Protein AF-A0AAD3HQF7-F1 (afdb_monomer)

Mean predicted aligned error: 18.98 Å

Sequence (353 aa):
MSQLRVEQPRPQGVYPRCSSCGEEAIARMAKTDSNYGRWFFKCPQDHPNPWFWADQYLPPAGGAAAAGARAAGPHGAHGAGSGAAHPPSTPQQQHPGPRAFGSPAGAVPFPGFGNAPQSPQPALVNPYAAHPNPPPAPGVGQGIVVHVQVLDSCRRELGLSLPVFHEPFRGVFMQLDSRSTGRRWDPHLKCWRVRADSYPQFQQHLRQHGYQLKDAPPEVISILVHHNSRFNPKMSMQEAGQFAVSRVSPSLWSRLFRYQREGVVAGVRLGGRMLLADEMGLGKTVQALALLSCYPEDWPLLVVCPTSLRYTWQAAIQEWLPPSLRPAERDLWLITASADWKKLAERAEDGGG

Nearest PDB structures (foldseek):
  3gw6-assembly2_C  TM=1.298E-01  e=2.913E+00  Escherichia phage K1F
  3gw6-assembly1_F  TM=1.336E-01  e=4.608E+00  Escherichia phage K1F
  3gw6-assembly2_D  TM=1.394E-01  e=6.500E+00  Escherichia phage K1F
  3gw6-assembly2_E  TM=1.268E-01  e=4.352E+00  Escherichia phage K1F
  3gw6-assembly1_A  TM=1.418E-01  e=7.719E+00  Escherichia phage K1F

InterPro domains:
  IPR000330 SNF2, N-terminal domain [PF00176] (274-326)
  IPR027417 P-loop containing nucleoside triphosphate hydrolase [SSF52540] (246-328)
  IPR038718 SNF2-like, N-terminal domain superfamily [G3DSA:3.40.50.10810] (225-346)

Solvent-accessible surface area (backbone atoms only — not comparable to full-atom values): 23109 Å² total; per-residue (Å²): 132,84,80,80,82,69,64,59,83,80,88,80,81,84,57,64,57,30,92,90,74,68,47,64,27,43,78,47,71,39,84,50,87,96,47,50,33,42,47,26,32,36,42,79,86,67,54,102,61,78,78,44,50,55,98,75,63,79,74,73,97,80,74,89,75,82,84,74,90,84,79,88,84,89,84,89,81,88,82,90,87,89,88,82,84,88,86,85,86,86,86,88,89,88,85,88,89,90,87,83,90,90,84,88,86,86,89,84,82,87,89,86,82,82,94,72,90,78,78,83,73,80,76,84,75,63,91,79,61,80,72,76,78,75,81,78,62,85,44,78,24,60,94,40,56,36,41,38,42,86,74,34,84,90,80,23,29,31,28,44,30,55,92,60,95,57,69,67,53,56,58,63,64,59,72,56,61,52,78,84,28,58,51,44,82,36,86,88,78,62,22,38,34,30,33,27,66,39,39,66,60,51,55,51,56,40,44,68,31,33,29,44,73,48,68,53,60,70,68,61,49,47,44,43,38,71,55,78,64,72,52,43,92,81,55,44,72,64,60,18,39,53,51,42,64,73,44,32,52,69,78,50,56,70,72,49,54,71,68,42,50,52,49,29,22,51,26,48,33,38,39,70,66,67,84,88,82,71,68,89,86,75,47,64,69,59,37,48,53,48,42,54,47,55,44,74,88,72,59,83,87,84,84,88,71,61,83,89,44,51,64,60,50,55,50,47,45,68,70,61,44,54,83,93,72,38,67,54,79,95,70,57,84,82,80,83,53,82,71,48,56,52,60,52,51,56,53,58,64,77,58,78,124

pLDDT: mean 70.78, std 24.54, range [22.98, 97.25]

Organism: NCBI:txid47775

Structure (mmCIF, N/CA/C/O backbone):
data_AF-A0AAD3HQF7-F1
#
_entry.id   AF-A0AAD3HQF7-F1
#
loop_
_atom_site.group_PDB
_atom_site.id
_atom_site.type_symbol
_atom_site.label_atom_id
_atom_site.label_alt_id
_atom_site.label_comp_id
_atom_site.label_asym_id
_atom_site.label_entity_id
_atom_site.label_seq_id
_atom_site.pdbx_PDB_ins_code
_atom_site.Cartn_x
_atom_site.Cartn_y
_atom_site.Cartn_z
_atom_site.occupancy
_atom_site.B_iso_or_equiv
_atom_site.auth_seq_id
_atom_site.auth_comp_id
_atom_site.auth_asym_id
_atom_site.auth_atom_id
_atom_site.pdbx_PDB_model_num
ATOM 1 N N . MET A 1 1 ? 9.382 28.492 41.054 1.00 35.09 1 MET A N 1
ATOM 2 C CA . MET A 1 1 ? 8.037 29.106 41.051 1.00 35.09 1 MET A CA 1
ATOM 3 C C . MET A 1 1 ? 7.014 27.986 41.048 1.00 35.09 1 MET A C 1
ATOM 5 O O . MET A 1 1 ? 7.087 27.138 40.169 1.00 35.09 1 MET A O 1
ATOM 9 N N . SER A 1 2 ? 6.122 27.932 42.034 1.00 38.03 2 SER A N 1
ATOM 10 C CA . SER A 1 2 ? 4.983 27.011 42.023 1.00 38.03 2 SER A CA 1
ATOM 11 C C . SER A 1 2 ? 3.967 27.483 40.983 1.00 38.03 2 SER A C 1
ATOM 13 O O . SER A 1 2 ? 3.526 28.629 41.025 1.00 38.03 2 SER A O 1
ATOM 15 N N . GLN A 1 3 ? 3.587 26.613 40.046 1.00 41.31 3 GLN A N 1
ATOM 16 C CA . GLN A 1 3 ? 2.427 26.885 39.199 1.00 41.31 3 GLN A CA 1
ATOM 17 C C . GLN A 1 3 ? 1.177 26.854 40.085 1.00 41.31 3 GLN A C 1
ATOM 19 O O . GLN A 1 3 ? 0.910 25.849 40.748 1.00 41.31 3 GLN A O 1
ATOM 24 N N . LEU A 1 4 ? 0.429 27.958 40.110 1.00 44.59 4 LEU A N 1
ATOM 25 C CA . LEU A 1 4 ? -0.886 28.011 40.742 1.00 44.59 4 LEU A CA 1
ATOM 26 C C . LEU A 1 4 ? -1.794 27.005 40.026 1.00 44.59 4 LEU A C 1
ATOM 28 O O . LEU A 1 4 ? -2.087 27.165 38.842 1.00 44.59 4 LEU A O 1
ATOM 32 N N . ARG A 1 5 ? -2.211 25.948 40.733 1.00 52.56 5 ARG A N 1
ATOM 33 C CA . ARG A 1 5 ? -3.163 24.963 40.209 1.00 52.56 5 ARG A CA 1
ATOM 34 C C . ARG A 1 5 ? -4.543 25.616 40.152 1.00 52.56 5 ARG A C 1
ATOM 36 O O . ARG A 1 5 ? -5.241 25.662 41.158 1.00 52.56 5 ARG A O 1
ATOM 43 N N . VAL A 1 6 ? -4.897 26.167 38.993 1.00 56.44 6 VAL A N 1
ATOM 44 C CA . VAL A 1 6 ? -6.193 26.820 38.775 1.00 56.44 6 VAL A CA 1
ATOM 45 C C . VAL A 1 6 ? -7.294 25.760 38.769 1.00 56.44 6 VAL A C 1
ATOM 47 O O . VAL A 1 6 ? -7.325 24.898 37.892 1.00 56.44 6 VAL A O 1
ATOM 50 N N . GLU A 1 7 ? -8.193 25.820 39.747 1.00 63.47 7 GLU A N 1
ATOM 51 C CA . GLU A 1 7 ? -9.397 24.988 39.775 1.00 63.47 7 GLU A CA 1
ATOM 52 C C . GLU A 1 7 ? -10.411 25.510 38.745 1.00 63.47 7 GLU A C 1
ATOM 54 O O . GLU A 1 7 ? -10.642 26.717 38.637 1.00 63.47 7 GLU A O 1
ATOM 59 N N . GLN A 1 8 ? -11.012 24.614 37.957 1.00 65.88 8 GLN A N 1
ATOM 60 C CA . GLN A 1 8 ? -12.045 24.998 36.993 1.00 65.88 8 GLN A CA 1
ATOM 61 C C . GLN A 1 8 ? -13.342 25.405 37.725 1.00 65.88 8 GLN A C 1
ATOM 63 O O . GLN A 1 8 ? -13.669 24.819 38.763 1.00 65.88 8 GLN A O 1
ATOM 68 N N . PRO A 1 9 ? -14.141 26.349 37.191 1.00 67.69 9 PRO A N 1
ATOM 69 C CA . PRO A 1 9 ? -15.474 26.621 37.721 1.00 67.69 9 PRO A CA 1
ATOM 70 C C . PRO A 1 9 ? -16.368 25.377 37.601 1.00 67.69 9 PRO A C 1
ATOM 72 O O . PRO A 1 9 ? -16.270 24.615 36.637 1.00 67.69 9 PRO A O 1
ATOM 75 N N . ARG A 1 10 ? -17.256 25.168 38.580 1.00 73.69 10 ARG A N 1
ATOM 76 C CA . ARG A 1 10 ? -18.172 24.016 38.588 1.00 73.69 10 ARG A CA 1
ATOM 77 C C . ARG A 1 10 ? -19.113 24.066 37.368 1.00 73.69 10 ARG A C 1
ATOM 79 O O . ARG A 1 10 ? -19.717 25.116 37.140 1.00 73.69 10 ARG A O 1
ATOM 86 N N . PRO A 1 11 ? -19.308 22.953 36.632 1.00 71.06 11 PRO A N 1
ATOM 87 C CA . PRO A 1 11 ? -20.226 22.900 35.495 1.00 71.06 11 PRO A CA 1
ATOM 88 C C . PRO A 1 11 ? -21.672 23.207 35.905 1.00 71.06 11 PRO A C 1
ATOM 90 O O . PRO A 1 11 ? -22.152 22.738 36.944 1.00 71.06 11 PRO A O 1
ATOM 93 N N . GLN A 1 12 ? -22.369 23.954 35.051 1.00 72.50 12 GLN A N 1
ATOM 94 C CA . GLN A 1 12 ? -23.778 24.333 35.192 1.00 72.50 12 GLN A CA 1
ATOM 95 C C . GLN A 1 12 ? -24.603 23.739 34.041 1.00 72.50 12 GLN A C 1
ATOM 97 O O . GLN A 1 12 ? -24.069 23.508 32.958 1.00 72.50 12 GLN A O 1
ATOM 102 N N . GLY A 1 13 ? -25.900 23.517 34.270 1.00 70.38 13 GLY A N 1
ATOM 103 C CA . GLY A 1 13 ? -26.814 22.878 33.316 1.00 70.38 13 GLY A CA 1
ATOM 104 C C . GLY A 1 13 ? -27.234 21.469 33.744 1.00 70.38 13 GLY A C 1
ATOM 105 O O . GLY A 1 13 ? -26.930 21.041 34.855 1.00 70.38 13 GLY A O 1
ATOM 106 N N . VAL A 1 14 ? -27.948 20.769 32.858 1.00 69.31 14 VAL A N 1
ATOM 107 C CA . VAL A 1 14 ? -28.420 19.388 33.069 1.00 69.31 14 VAL A CA 1
ATOM 108 C C . VAL A 1 14 ? -27.239 18.420 32.992 1.00 69.31 14 VAL A C 1
ATOM 110 O O . VAL A 1 14 ? -26.488 18.434 32.014 1.00 69.31 14 VAL A O 1
ATOM 113 N N . TYR A 1 15 ? -27.082 17.565 33.996 1.00 76.75 15 TYR A N 1
ATOM 114 C CA . TYR A 1 15 ? -26.002 16.583 34.069 1.00 76.75 15 TYR A CA 1
ATOM 115 C C . TYR A 1 15 ? -26.423 15.243 33.417 1.00 76.75 15 TYR A C 1
ATOM 117 O O . TYR A 1 15 ? -27.617 14.955 33.290 1.00 76.75 15 TYR A O 1
ATOM 125 N N . PRO A 1 16 ? -25.478 14.393 32.963 1.00 68.69 16 PRO A N 1
ATOM 126 C CA . PRO A 1 16 ? -25.824 13.093 32.388 1.00 68.69 16 PRO A CA 1
ATOM 127 C C . PRO A 1 16 ? -26.554 12.205 33.406 1.00 68.69 16 PRO A C 1
ATOM 129 O O . PRO A 1 16 ? -26.191 12.161 34.582 1.00 68.69 16 PRO A O 1
ATOM 132 N N . ARG A 1 17 ? -27.564 11.452 32.957 1.00 71.88 17 ARG A N 1
ATOM 133 C CA . ARG A 1 17 ? -28.265 10.467 33.799 1.00 71.88 17 ARG A CA 1
ATOM 134 C C . ARG A 1 17 ? -27.521 9.132 33.844 1.00 71.88 17 ARG A C 1
ATOM 136 O O . ARG A 1 17 ? -26.964 8.670 32.852 1.00 71.88 17 ARG A O 1
ATOM 143 N N . CYS A 1 18 ? -27.536 8.498 35.010 1.00 67.81 18 CYS A N 1
ATOM 144 C CA . CYS A 1 18 ? -26.934 7.199 35.267 1.00 67.81 18 CYS A CA 1
ATOM 145 C C . CYS A 1 18 ? -27.677 6.092 34.505 1.00 67.81 18 CYS A C 1
ATOM 147 O O . CYS A 1 18 ? -28.824 5.782 34.824 1.00 67.81 18 CYS A O 1
ATOM 149 N N . SER A 1 19 ? -27.006 5.424 33.566 1.00 61.25 19 SER A N 1
ATOM 150 C CA . SER A 1 19 ? -27.570 4.290 32.810 1.00 61.25 19 SER A CA 1
ATOM 151 C C . SER A 1 19 ? -28.029 3.110 33.682 1.00 61.25 19 SER A C 1
ATOM 153 O O . SER A 1 19 ? -28.870 2.332 33.245 1.00 61.25 19 SER A O 1
ATOM 155 N N . SER A 1 20 ? -27.516 2.978 34.911 1.00 63.81 20 SER A N 1
ATOM 156 C CA . SER A 1 20 ? -27.877 1.900 35.846 1.00 63.81 20 SER A CA 1
ATOM 157 C C . SER A 1 20 ? -29.130 2.184 36.682 1.00 63.81 20 SER A C 1
ATOM 159 O O . SER A 1 20 ? -29.732 1.242 37.185 1.00 63.81 20 SER A O 1
ATOM 161 N N . CYS A 1 21 ? -29.497 3.455 36.899 1.00 73.06 21 CYS A N 1
ATOM 162 C CA . CYS A 1 21 ? -30.564 3.813 37.850 1.00 73.06 21 CYS A CA 1
ATOM 163 C C . CYS A 1 21 ? -31.376 5.074 37.498 1.00 73.06 21 CYS A C 1
ATOM 165 O O . CYS A 1 21 ? -32.139 5.550 38.329 1.00 73.06 21 CYS A O 1
ATOM 167 N N . GLY A 1 22 ? -31.199 5.662 36.312 1.00 68.94 22 GLY A N 1
ATOM 168 C CA . GLY A 1 22 ? -31.953 6.829 35.830 1.00 68.94 22 GLY A CA 1
ATOM 169 C C . GLY A 1 22 ? -31.627 8.173 36.499 1.00 68.94 22 GLY A C 1
ATOM 170 O O . GLY A 1 22 ? -31.907 9.215 35.908 1.00 68.94 22 GLY A O 1
ATOM 171 N N . GLU A 1 23 ? -31.023 8.167 37.689 1.00 75.06 23 GLU A N 1
ATOM 172 C CA . GLU A 1 23 ? -30.678 9.366 38.468 1.00 75.06 23 GLU A CA 1
ATOM 173 C C . GLU A 1 23 ? -29.708 10.315 37.762 1.00 75.06 23 GLU A C 1
ATOM 175 O O . GLU A 1 23 ? -28.800 9.882 37.052 1.00 75.06 23 GLU A O 1
ATOM 180 N N . GLU A 1 24 ? -29.858 11.617 38.004 1.00 74.88 24 GLU A N 1
ATOM 181 C CA . GLU A 1 24 ? -28.939 12.643 37.502 1.00 74.88 24 GLU A CA 1
ATOM 182 C C . GLU A 1 24 ? -27.570 12.558 38.209 1.00 74.88 24 GLU A C 1
ATOM 184 O O . GLU A 1 24 ? -27.483 12.388 39.427 1.00 74.88 24 GLU A O 1
ATOM 189 N N . ALA A 1 25 ? -26.475 12.622 37.447 1.00 77.56 25 ALA A N 1
ATOM 190 C CA . ALA A 1 25 ? -25.128 12.489 37.993 1.00 77.56 25 ALA A CA 1
ATOM 191 C C . ALA A 1 25 ? -24.666 13.750 38.740 1.00 77.56 25 ALA A C 1
ATOM 193 O O . ALA A 1 25 ? -24.913 14.875 38.321 1.00 77.56 25 ALA A O 1
ATOM 194 N N . ILE A 1 26 ? -23.903 13.571 39.817 1.00 81.06 26 ILE A N 1
ATOM 195 C CA . ILE A 1 26 ? -23.308 14.669 40.585 1.00 81.06 26 ILE A CA 1
ATOM 196 C C . ILE A 1 26 ? -21.923 15.045 40.058 1.00 81.06 26 ILE A C 1
ATOM 198 O O . ILE A 1 26 ? -21.058 14.189 39.857 1.00 81.06 26 ILE A O 1
ATOM 202 N N . ALA A 1 27 ? -21.689 16.348 39.905 1.00 81.19 27 ALA A N 1
ATOM 203 C CA . ALA A 1 27 ? -20.368 16.902 39.636 1.00 81.19 27 ALA A CA 1
ATOM 204 C C . ALA A 1 27 ? -19.458 16.786 40.878 1.00 81.19 27 ALA A C 1
ATOM 206 O O . ALA A 1 27 ? -19.819 17.243 41.965 1.00 81.19 27 ALA A O 1
ATOM 207 N N . ARG A 1 28 ? -18.258 16.220 40.719 1.00 78.06 28 ARG A N 1
ATOM 208 C CA . ARG A 1 28 ? -17.167 16.215 41.713 1.00 78.06 28 ARG A CA 1
ATOM 209 C C . ARG A 1 28 ? -15.856 16.642 41.030 1.00 78.06 28 ARG A C 1
ATOM 211 O O . ARG A 1 28 ? -15.698 16.479 39.823 1.00 78.06 28 ARG A O 1
ATOM 218 N N . MET A 1 29 ? -14.914 17.189 41.796 1.00 79.56 29 MET A N 1
ATOM 219 C CA . MET A 1 29 ? -13.614 17.652 41.288 1.00 79.56 29 MET A CA 1
ATOM 220 C C . MET A 1 29 ? -12.510 16.619 41.546 1.00 79.56 29 MET A C 1
ATOM 222 O O . MET A 1 29 ? -12.458 16.006 42.617 1.00 79.56 29 MET A O 1
ATOM 226 N N . ALA A 1 30 ? -11.619 16.419 40.574 1.00 74.56 30 ALA A N 1
ATOM 227 C CA . ALA A 1 30 ? -10.508 15.481 40.678 1.00 74.56 30 ALA A CA 1
ATOM 228 C C . ALA A 1 30 ? -9.345 16.038 41.514 1.00 74.56 30 ALA A C 1
ATOM 230 O O . ALA A 1 30 ? -8.965 17.202 41.399 1.00 74.56 30 ALA A O 1
ATOM 231 N N . LYS A 1 31 ? -8.769 15.165 42.353 1.00 72.19 31 LYS A N 1
ATOM 232 C CA . LYS A 1 31 ? -7.705 15.494 43.323 1.00 72.19 31 LYS A CA 1
ATOM 233 C C . LYS A 1 31 ? -6.351 14.834 43.019 1.00 72.19 31 LYS A C 1
ATOM 235 O O . LYS A 1 31 ? -5.390 15.061 43.741 1.00 72.19 31 LYS A O 1
ATOM 240 N N . THR A 1 32 ? -6.268 14.019 41.967 1.00 66.19 32 THR A N 1
ATOM 241 C CA . THR A 1 32 ? -5.045 13.333 41.509 1.00 66.19 32 THR A CA 1
ATOM 242 C C . THR A 1 32 ? -4.217 14.235 40.596 1.00 66.19 32 THR A C 1
ATOM 244 O O . THR A 1 32 ? -4.792 14.844 39.696 1.00 66.19 32 THR A O 1
ATOM 247 N N . ASP A 1 33 ? -2.889 14.265 40.741 1.00 51.22 33 ASP A N 1
ATOM 248 C CA . ASP A 1 33 ? -2.015 15.253 40.079 1.00 51.22 33 ASP A CA 1
ATOM 249 C C . ASP A 1 33 ? -2.176 15.381 38.555 1.00 51.22 33 ASP A C 1
ATOM 251 O O . ASP A 1 33 ? -2.095 16.487 38.030 1.00 51.22 33 ASP A O 1
ATOM 255 N N . SER A 1 34 ? -2.470 14.291 37.840 1.00 60.31 34 SER A N 1
ATOM 256 C CA . SER A 1 34 ? -2.655 14.303 36.378 1.00 60.31 34 SER A CA 1
ATOM 257 C C . SER A 1 34 ? -3.965 14.940 35.890 1.00 60.31 34 SER A C 1
ATOM 259 O O . SER A 1 34 ? -4.117 15.154 34.690 1.00 60.31 34 SER A O 1
ATOM 261 N N . ASN A 1 35 ? -4.921 15.213 36.785 1.00 59.12 35 ASN A N 1
ATOM 262 C CA . ASN A 1 35 ? -6.227 15.814 36.471 1.00 59.12 35 ASN A CA 1
ATOM 263 C C . ASN A 1 35 ? -6.705 16.800 37.559 1.00 59.12 35 ASN A C 1
ATOM 265 O O . ASN A 1 35 ? -7.899 17.088 37.645 1.00 59.12 35 ASN A O 1
ATOM 269 N N . TYR A 1 36 ? -5.808 17.285 38.423 1.00 72.00 36 TYR A N 1
ATOM 270 C CA . TYR A 1 36 ? -6.172 18.143 39.552 1.00 72.00 36 TYR A CA 1
ATOM 271 C C . TYR A 1 36 ? -6.939 19.385 39.071 1.00 72.00 36 TYR A C 1
ATOM 273 O O . TYR A 1 36 ? -6.499 20.062 38.144 1.00 72.00 36 TYR A O 1
ATOM 281 N N . GLY A 1 37 ? -8.076 19.686 39.702 1.00 66.38 37 GLY A N 1
ATOM 282 C CA . GLY A 1 37 ? -8.886 20.864 39.377 1.00 66.38 37 GLY A CA 1
ATOM 283 C C . GLY A 1 37 ? -9.855 20.697 38.197 1.00 66.38 37 GLY A C 1
ATOM 284 O O . GLY A 1 37 ? -10.620 21.622 37.932 1.00 66.38 37 GLY A O 1
ATOM 285 N N . ARG A 1 38 ? -9.876 19.539 37.512 1.00 72.94 38 ARG A N 1
ATOM 286 C CA . ARG A 1 38 ? -10.906 19.209 36.505 1.00 72.94 38 ARG A CA 1
ATOM 287 C C . ARG A 1 38 ? -12.157 18.609 37.150 1.00 72.94 38 ARG A C 1
ATOM 289 O O . ARG A 1 38 ? -12.061 17.819 38.095 1.00 72.94 38 ARG A O 1
ATOM 296 N N . TRP A 1 39 ? -13.330 18.938 36.610 1.00 75.94 39 TRP A N 1
ATOM 297 C CA . TRP A 1 39 ? -14.620 18.390 37.056 1.00 75.94 39 TRP A CA 1
ATOM 298 C C . TRP A 1 39 ? -15.031 17.143 36.279 1.00 75.94 39 TRP A C 1
ATOM 300 O O . TRP A 1 39 ? -14.857 17.072 35.064 1.00 75.94 39 TRP A O 1
ATOM 310 N N . PHE A 1 40 ? -15.656 16.194 36.971 1.00 72.31 40 PHE A N 1
ATOM 311 C CA . PHE A 1 40 ? -16.282 15.018 36.376 1.00 72.31 40 PHE A CA 1
ATOM 312 C C . PHE A 1 40 ? -17.664 14.740 36.983 1.00 72.31 40 PHE A C 1
ATOM 314 O O . PHE A 1 40 ? -17.964 15.171 38.097 1.00 72.31 40 PHE A O 1
ATOM 321 N N . PHE A 1 41 ? -18.486 13.965 36.282 1.00 76.81 41 PHE A N 1
ATOM 322 C CA . PHE A 1 41 ? -19.780 13.474 36.753 1.00 76.81 41 PHE A CA 1
ATOM 323 C C . PHE A 1 41 ? -19.683 12.031 37.270 1.00 76.81 41 PHE A C 1
ATOM 325 O O . PHE A 1 41 ? -18.990 11.203 36.675 1.00 76.81 41 PHE A O 1
ATOM 332 N N . LYS A 1 42 ? -20.389 11.723 38.368 1.00 75.19 42 LYS A N 1
ATOM 333 C CA . LYS A 1 42 ? -20.535 10.371 38.941 1.00 75.19 42 LYS A CA 1
ATOM 334 C C . LYS A 1 42 ? -21.986 10.114 39.372 1.00 75.19 42 LYS A C 1
ATOM 336 O O . LYS A 1 42 ? -22.674 11.040 39.789 1.00 75.19 42 LYS A O 1
ATOM 341 N N . CYS A 1 43 ? -22.452 8.864 39.320 1.00 78.12 43 CYS A N 1
ATOM 342 C CA . CYS A 1 43 ? -23.740 8.471 39.906 1.00 78.12 43 CYS A CA 1
ATOM 343 C C . CYS A 1 43 ? -23.814 8.832 41.414 1.00 78.12 43 CYS A C 1
ATOM 345 O O . CYS A 1 43 ? -22.842 8.560 42.124 1.00 78.12 43 CYS A O 1
ATOM 347 N N . PRO A 1 44 ? -24.938 9.377 41.933 1.00 77.00 44 PRO A N 1
ATOM 348 C CA . PRO A 1 44 ? -25.097 9.664 43.364 1.00 77.00 44 PRO A CA 1
ATOM 349 C C . PRO A 1 44 ? -25.025 8.410 44.243 1.00 77.00 44 PRO A C 1
ATOM 351 O O . PRO A 1 44 ? -24.422 8.443 45.309 1.00 77.00 44 PRO A O 1
ATOM 354 N N . GLN A 1 45 ? -25.582 7.298 43.753 1.00 76.25 45 GLN A N 1
ATOM 355 C CA . GLN A 1 45 ? -25.606 5.990 44.423 1.00 76.25 45 GLN A CA 1
ATOM 356 C C . GLN A 1 45 ? -24.281 5.213 44.283 1.00 76.25 45 GLN A C 1
ATOM 358 O O . GLN A 1 45 ? -24.234 4.015 44.533 1.00 76.25 45 GLN A O 1
ATOM 363 N N . ASP A 1 46 ? -23.212 5.873 43.817 1.00 67.12 46 ASP A N 1
ATOM 364 C CA . ASP A 1 46 ? -21.845 5.346 43.697 1.00 67.12 46 ASP A CA 1
ATOM 365 C C . ASP A 1 46 ? -21.700 4.004 42.922 1.00 67.12 46 ASP A C 1
ATOM 367 O O . ASP A 1 46 ? -20.642 3.375 42.979 1.00 67.12 46 ASP A O 1
ATOM 371 N N . HIS A 1 47 ? -22.714 3.630 42.120 1.00 71.06 47 HIS A N 1
ATOM 372 C CA . HIS A 1 47 ? -22.699 2.530 41.143 1.00 71.06 47 HIS A CA 1
ATOM 373 C C . HIS A 1 47 ? -21.397 2.497 40.314 1.00 71.06 47 HIS A C 1
ATOM 375 O O . HIS A 1 47 ? -20.817 3.559 40.059 1.00 71.06 47 HIS A O 1
ATOM 381 N N . PRO A 1 48 ? -20.977 1.320 39.796 1.00 53.00 48 PRO A N 1
ATOM 382 C CA . PRO A 1 48 ? -19.809 1.167 38.921 1.00 53.00 48 PRO A CA 1
ATOM 383 C C . PRO A 1 48 ? -20.067 1.706 37.497 1.00 53.00 48 PRO A C 1
ATOM 385 O O . PRO A 1 48 ? -19.843 1.025 36.502 1.00 53.00 48 PRO A O 1
ATOM 388 N N . ASN A 1 49 ? -20.552 2.944 37.409 1.00 47.28 49 ASN A N 1
ATOM 389 C CA . ASN A 1 49 ? -20.785 3.701 36.187 1.00 47.28 49 ASN A CA 1
ATOM 390 C C . ASN A 1 49 ? -19.657 4.753 36.051 1.00 47.28 49 ASN A C 1
ATOM 392 O O . ASN A 1 49 ? -19.233 5.313 37.071 1.00 47.28 49 ASN A O 1
ATOM 396 N N . PRO A 1 50 ? -19.114 5.013 34.851 1.00 47.72 50 PRO A N 1
ATOM 397 C CA . PRO A 1 50 ? -17.809 5.641 34.707 1.00 47.72 50 PRO A CA 1
ATOM 398 C C . PRO A 1 50 ? -17.850 7.172 34.711 1.00 47.72 50 PRO A C 1
ATOM 400 O O . PRO A 1 50 ? -18.863 7.820 34.472 1.00 47.72 50 PRO A O 1
ATOM 403 N N . TRP A 1 51 ? -16.680 7.731 34.997 1.00 53.34 51 TRP A N 1
ATOM 404 C CA . TRP A 1 51 ? -16.409 9.142 35.233 1.00 53.34 51 TRP A CA 1
ATOM 405 C C . TRP A 1 51 ? -16.393 9.915 33.900 1.00 53.34 51 TRP A C 1
ATOM 407 O O . TRP A 1 51 ? -15.506 9.695 33.074 1.00 53.34 51 TRP A O 1
ATOM 417 N N . PHE A 1 52 ? -17.340 10.835 33.693 1.00 57.06 52 PHE A N 1
ATOM 418 C CA . PHE A 1 52 ? -17.383 11.717 32.513 1.00 57.06 52 PHE A CA 1
ATOM 419 C C . PHE A 1 52 ? -16.761 13.074 32.848 1.00 57.06 52 PHE A C 1
ATOM 421 O O . PHE A 1 52 ? -17.229 13.708 33.789 1.00 57.06 52 PHE A O 1
ATOM 428 N N . TRP A 1 53 ? -15.764 13.560 32.102 1.00 64.31 53 TRP A N 1
ATOM 429 C CA . TRP A 1 53 ? -15.215 14.906 32.332 1.00 64.31 53 TRP A CA 1
ATOM 430 C C . TRP A 1 53 ? -16.183 15.993 31.844 1.00 64.31 53 TRP A C 1
ATOM 432 O O . TRP A 1 53 ? -16.713 15.924 30.736 1.00 64.31 53 TRP A O 1
ATOM 442 N N . ALA A 1 54 ? -16.430 16.996 32.685 1.00 61.62 54 ALA A N 1
ATOM 443 C CA . ALA A 1 54 ? -17.485 17.982 32.463 1.00 61.62 54 ALA A CA 1
ATOM 444 C C . ALA A 1 54 ? -17.127 19.055 31.422 1.00 61.62 54 ALA A C 1
ATOM 446 O O . ALA A 1 54 ? -18.019 19.633 30.812 1.00 61.62 54 ALA A O 1
ATOM 447 N N . ASP A 1 55 ? -15.834 19.269 31.173 1.00 56.22 55 ASP A N 1
ATOM 448 C CA . ASP A 1 55 ? -15.305 20.080 30.067 1.00 56.22 55 ASP A CA 1
ATOM 449 C C . ASP A 1 55 ? -15.425 19.379 28.693 1.00 56.22 55 ASP A C 1
ATOM 451 O O . ASP A 1 55 ? -15.030 19.941 27.674 1.00 56.22 55 ASP A O 1
ATOM 455 N N . GLN A 1 56 ? -15.966 18.152 28.657 1.00 50.66 56 GLN A N 1
ATOM 456 C CA . GLN A 1 56 ? -16.095 17.300 27.466 1.00 50.66 56 GLN A CA 1
ATOM 457 C C . GLN A 1 56 ? -17.519 16.737 27.274 1.00 50.66 56 GLN A C 1
ATOM 459 O O . GLN A 1 56 ? -17.740 15.913 26.387 1.00 50.66 56 GLN A O 1
ATOM 464 N N . TYR A 1 57 ? -18.494 17.169 28.082 1.00 58.81 57 TYR A N 1
ATOM 465 C CA . TYR A 1 57 ? -19.891 16.739 27.984 1.00 58.81 57 TYR A CA 1
ATOM 466 C C . TYR A 1 57 ? -20.728 17.734 27.168 1.00 58.81 57 TYR A C 1
ATOM 468 O O . TYR A 1 57 ? -20.845 18.904 27.527 1.00 58.81 57 TYR A O 1
ATOM 476 N N . LEU A 1 58 ? -21.352 17.244 26.095 1.00 55.62 58 LEU A N 1
ATOM 477 C CA . LEU A 1 58 ? -22.350 17.974 25.315 1.00 55.62 58 LEU A CA 1
ATOM 478 C C . LEU A 1 58 ? -23.749 17.451 25.688 1.00 55.62 58 LEU A C 1
ATOM 480 O O . LEU A 1 58 ? -24.023 16.273 25.441 1.00 55.62 58 LEU A O 1
ATOM 484 N N . PRO A 1 59 ? -24.639 18.272 26.277 1.00 57.69 59 PRO A N 1
ATOM 485 C CA . PRO A 1 59 ? -26.001 17.845 26.574 1.00 57.69 59 PRO A CA 1
ATOM 486 C C . PRO A 1 59 ? -26.804 17.634 25.275 1.00 57.69 59 PRO A C 1
ATOM 488 O O . PRO A 1 59 ? -26.600 18.367 24.302 1.00 57.69 59 PRO A O 1
ATOM 491 N N . PRO A 1 60 ? -27.739 16.666 25.235 1.00 51.69 60 PRO A N 1
ATOM 492 C CA . PRO A 1 60 ? -28.553 16.414 24.050 1.00 51.69 60 PRO A CA 1
ATOM 493 C C . PRO A 1 60 ? -29.448 17.617 23.715 1.00 51.69 60 PRO A C 1
ATOM 495 O O . PRO A 1 60 ? -30.078 18.213 24.592 1.00 51.69 60 PRO A O 1
ATOM 498 N N . ALA A 1 61 ? -29.534 17.952 22.426 1.00 46.81 61 ALA A N 1
ATOM 499 C CA . ALA A 1 61 ? -30.284 19.097 21.909 1.00 46.81 61 ALA A CA 1
ATOM 500 C C . ALA A 1 61 ? -31.812 18.860 21.935 1.00 46.81 61 ALA A C 1
ATOM 502 O O . ALA A 1 61 ? -32.445 18.657 20.904 1.00 46.81 61 ALA A O 1
ATOM 503 N N . GLY A 1 62 ? -32.401 18.866 23.135 1.00 46.16 62 GLY A N 1
ATOM 504 C CA . GLY A 1 62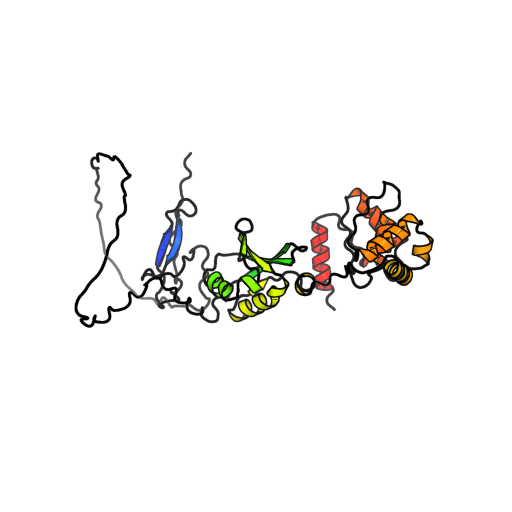 ? -33.826 18.584 23.354 1.00 46.16 62 GLY A CA 1
ATOM 505 C C . GLY A 1 62 ? -34.315 18.864 24.780 1.00 46.16 62 GLY A C 1
ATOM 506 O O . GLY A 1 62 ? -35.188 18.160 25.272 1.00 46.16 62 GLY A O 1
ATOM 507 N N . GLY A 1 63 ? -33.723 19.849 25.467 1.00 33.38 63 GLY A N 1
ATOM 508 C CA . GLY A 1 63 ? -33.906 20.090 26.909 1.00 33.38 63 GLY A CA 1
ATOM 509 C C . GLY A 1 63 ? -34.338 21.511 27.288 1.00 33.38 63 GLY A C 1
ATOM 510 O O . GLY A 1 63 ? -33.844 22.049 28.275 1.00 33.38 63 GLY A O 1
ATOM 511 N N . ALA A 1 64 ? -35.220 22.146 26.511 1.00 35.50 64 ALA A N 1
ATOM 512 C CA . ALA A 1 64 ? -35.713 23.499 26.793 1.00 35.50 64 ALA A CA 1
ATOM 513 C C . ALA A 1 64 ? -36.733 23.521 27.956 1.00 35.50 64 ALA A C 1
ATOM 515 O O . ALA A 1 64 ? -37.940 23.623 27.745 1.00 35.50 64 ALA A O 1
ATOM 516 N N . ALA A 1 65 ? -36.247 23.430 29.197 1.00 30.00 65 ALA A N 1
ATOM 517 C CA . ALA A 1 65 ? -37.057 23.632 30.398 1.00 30.00 65 ALA A CA 1
ATOM 518 C C . ALA A 1 65 ? -37.226 25.137 30.687 1.00 30.00 65 ALA A C 1
ATOM 520 O O . ALA A 1 65 ? -36.249 25.855 30.901 1.00 30.00 65 ALA A O 1
ATOM 521 N N . ALA A 1 66 ? -38.467 25.627 30.678 1.00 30.28 66 ALA A N 1
ATOM 522 C CA . ALA A 1 66 ? -38.760 27.054 30.795 1.00 30.28 66 ALA A CA 1
ATOM 523 C C . ALA A 1 66 ? -38.597 27.589 32.232 1.00 30.28 66 ALA A C 1
ATOM 525 O O . ALA A 1 66 ? -39.306 27.171 33.146 1.00 30.28 66 ALA A O 1
ATOM 526 N N . ALA A 1 67 ? -37.741 28.599 32.408 1.00 27.34 67 ALA A N 1
ATOM 527 C CA . ALA A 1 67 ? -37.689 29.419 33.619 1.00 27.34 67 ALA A CA 1
ATOM 528 C C . ALA A 1 67 ? -38.702 30.580 33.519 1.00 27.34 67 ALA A C 1
ATOM 530 O O . ALA A 1 67 ? -38.357 31.703 33.154 1.00 27.34 67 ALA A O 1
ATOM 531 N N . GLY A 1 68 ? -39.978 30.288 33.793 1.00 25.78 68 GLY A N 1
ATOM 532 C CA . GLY A 1 68 ? -41.043 31.297 33.852 1.00 25.78 68 GLY A CA 1
ATOM 533 C C . GLY A 1 68 ? -40.883 32.261 35.038 1.00 25.78 68 GLY A C 1
ATOM 534 O O . GLY A 1 68 ? -40.398 31.879 36.100 1.00 25.78 68 GLY A O 1
ATOM 535 N N . ALA A 1 69 ? -41.293 33.520 34.869 1.00 27.33 69 ALA A N 1
ATOM 536 C CA . ALA A 1 69 ? -41.074 34.577 35.860 1.00 27.33 69 ALA A CA 1
ATOM 537 C C . ALA A 1 69 ? -42.106 34.596 37.008 1.00 27.33 69 ALA A C 1
ATOM 539 O O . ALA A 1 69 ? -43.297 34.410 36.757 1.00 27.33 69 ALA A O 1
ATOM 540 N N . ARG A 1 70 ? -41.628 34.910 38.230 1.00 25.66 70 ARG A N 1
ATOM 541 C CA . ARG A 1 70 ? -42.287 35.462 39.454 1.00 25.66 70 ARG A CA 1
ATOM 542 C C . ARG A 1 70 ? -41.532 34.947 40.702 1.00 25.66 70 ARG A C 1
ATOM 544 O O . ARG A 1 70 ? -41.036 33.832 40.663 1.00 25.66 70 ARG A O 1
ATOM 551 N N . ALA A 1 71 ? -41.461 35.629 41.848 1.00 24.56 71 ALA A N 1
ATOM 552 C CA . ALA A 1 71 ? -41.575 37.056 42.187 1.00 24.56 71 ALA A CA 1
ATOM 553 C C . ALA A 1 71 ? -41.084 37.256 43.647 1.00 24.56 71 ALA A C 1
ATOM 555 O O . ALA A 1 71 ? -41.127 36.308 44.422 1.00 24.56 71 ALA A O 1
ATOM 556 N N . ALA A 1 72 ? -40.728 38.496 44.017 1.00 25.05 72 ALA A N 1
ATOM 557 C CA . ALA A 1 72 ? -40.394 38.969 45.376 1.00 25.05 72 ALA A CA 1
ATOM 558 C C . ALA A 1 72 ? -39.118 38.414 46.072 1.00 25.05 72 ALA A C 1
ATOM 560 O O . ALA A 1 72 ? -38.763 37.245 45.979 1.00 25.05 72 ALA A O 1
ATOM 561 N N . GLY A 1 73 ? -38.449 39.303 46.818 1.00 22.98 73 GLY A N 1
ATOM 562 C CA . GLY A 1 73 ? -37.560 38.996 47.956 1.00 22.98 73 GLY A CA 1
ATOM 563 C C . GLY A 1 73 ? -38.142 39.694 49.199 1.00 22.98 73 GLY A C 1
ATOM 564 O O . GLY A 1 73 ? -39.368 39.784 49.274 1.00 22.98 73 GLY A O 1
ATOM 565 N N . PRO A 1 74 ? -37.353 40.343 50.083 1.00 42.00 74 PRO A N 1
ATOM 566 C CA . PRO A 1 74 ? -35.919 40.190 50.385 1.00 42.00 74 PRO A CA 1
ATOM 567 C C . PRO A 1 74 ? -35.639 40.018 51.908 1.00 42.00 74 PRO A C 1
ATOM 569 O O . PRO A 1 74 ? -36.475 40.394 52.708 1.00 42.00 74 PRO A O 1
ATOM 572 N N . HIS A 1 75 ? -34.454 39.530 52.308 1.00 28.22 75 HIS A N 1
ATOM 573 C CA . HIS A 1 75 ? -33.725 39.673 53.609 1.00 28.22 75 HIS A CA 1
ATOM 574 C C . HIS A 1 75 ? -32.402 38.861 53.429 1.00 28.22 75 HIS A C 1
ATOM 576 O O . HIS A 1 75 ? -32.393 37.951 52.605 1.00 28.22 75 HIS A O 1
ATOM 582 N N . GLY A 1 76 ? -31.217 39.087 54.021 1.00 24.08 76 GLY A N 1
ATOM 583 C CA . GLY A 1 76 ? -30.765 39.808 55.225 1.00 24.08 76 GLY A CA 1
ATOM 584 C C . GLY A 1 76 ? -30.342 38.798 56.323 1.00 24.08 76 GLY A C 1
ATOM 585 O O . GLY A 1 76 ? -31.136 37.912 56.600 1.00 24.08 76 GLY A O 1
ATOM 586 N N . ALA A 1 77 ? -29.176 38.828 56.999 1.00 24.91 77 ALA A N 1
ATOM 587 C CA . ALA A 1 77 ? -27.910 39.580 56.855 1.00 24.91 77 ALA A CA 1
ATOM 588 C C . ALA A 1 77 ? -26.783 38.970 57.769 1.00 24.91 77 ALA A C 1
ATOM 590 O O . ALA A 1 77 ? -27.093 38.163 58.636 1.00 24.91 77 ALA A O 1
ATOM 591 N N . HIS A 1 78 ? -25.525 39.446 57.645 1.00 26.00 78 HIS A N 1
ATOM 592 C CA . HIS A 1 78 ? -24.384 39.355 58.611 1.00 26.00 78 HIS A CA 1
ATOM 593 C C . HIS A 1 78 ? -23.682 38.005 58.963 1.00 26.00 78 HIS A C 1
ATOM 595 O O . HIS A 1 78 ? -24.251 36.929 58.852 1.00 26.00 78 HIS A O 1
ATOM 601 N N . GLY A 1 79 ? -22.428 38.118 59.464 1.00 24.39 79 GLY A N 1
ATOM 602 C CA . GLY A 1 79 ? -21.610 37.068 60.128 1.00 24.39 79 GLY A CA 1
ATOM 603 C C . GLY A 1 79 ? -20.724 36.234 59.180 1.00 24.39 79 GLY A C 1
ATOM 604 O O . GLY A 1 79 ? -21.259 35.476 58.387 1.00 24.39 79 GLY A O 1
ATOM 605 N N . ALA A 1 80 ? -19.384 36.296 59.111 1.00 23.75 80 ALA A N 1
ATOM 606 C CA . ALA A 1 80 ? -18.296 36.744 60.003 1.00 23.75 80 ALA A CA 1
ATOM 607 C C . ALA A 1 80 ? -18.028 35.849 61.237 1.00 23.75 80 ALA A C 1
ATOM 609 O O . ALA A 1 80 ? -18.830 35.812 62.164 1.00 23.75 80 ALA A O 1
ATOM 610 N N . GLY A 1 81 ? -16.867 35.175 61.260 1.00 25.12 81 GLY A N 1
ATOM 611 C CA . GLY A 1 81 ? -16.375 34.351 62.376 1.00 25.12 81 GLY A CA 1
ATOM 612 C C . GLY A 1 81 ? -15.108 33.563 62.001 1.00 25.12 81 GLY A C 1
ATOM 613 O O . GLY A 1 81 ? -15.097 32.881 60.979 1.00 25.12 81 GLY A O 1
ATOM 614 N N . SER A 1 82 ? -14.043 33.665 62.804 1.00 24.44 82 SER A N 1
ATOM 615 C CA . SER A 1 82 ? -12.698 33.149 62.480 1.00 24.44 82 SER A CA 1
ATOM 616 C C . SER A 1 82 ? -12.125 32.253 63.581 1.00 24.44 82 SER A C 1
ATOM 618 O O . SER A 1 82 ? -12.361 32.504 64.760 1.00 24.44 82 SER A O 1
ATOM 620 N N . GLY A 1 83 ? -11.268 31.300 63.196 1.00 25.91 83 GLY A N 1
ATOM 621 C CA . GLY A 1 83 ? -10.322 30.607 64.083 1.00 25.91 83 GLY A CA 1
ATOM 622 C C . GLY A 1 83 ? -10.328 29.073 63.955 1.00 25.91 83 GLY A C 1
ATOM 623 O O . GLY A 1 83 ? -11.357 28.502 63.623 1.00 25.91 83 GLY A O 1
ATOM 624 N N . ALA A 1 84 ? -9.276 28.315 64.286 1.00 23.75 84 ALA A N 1
ATOM 625 C CA . ALA A 1 84 ? -7.807 28.449 64.194 1.00 23.75 84 ALA A CA 1
ATOM 626 C C . ALA A 1 84 ? -7.157 27.321 65.043 1.00 23.75 84 ALA A C 1
ATOM 628 O O . ALA A 1 84 ? -7.745 26.876 66.020 1.00 23.75 84 ALA A O 1
ATOM 629 N N . ALA A 1 85 ? -5.916 26.942 64.709 1.00 23.47 85 ALA A N 1
ATOM 630 C CA . ALA A 1 85 ? -4.933 26.251 65.570 1.00 23.47 85 ALA A CA 1
ATOM 631 C C . ALA A 1 85 ? -5.153 24.775 66.035 1.00 23.47 85 ALA A C 1
ATOM 633 O O . ALA A 1 85 ? -5.570 24.518 67.154 1.00 23.47 85 ALA A O 1
ATOM 634 N N . HIS A 1 86 ? -4.644 23.839 65.213 1.00 27.33 86 HIS A N 1
ATOM 635 C CA . HIS A 1 86 ? -3.472 22.966 65.505 1.00 27.33 86 HIS A CA 1
ATOM 636 C C . HIS A 1 86 ? -3.481 21.865 66.630 1.00 27.33 86 HIS A C 1
ATOM 638 O O . HIS A 1 86 ? -4.433 21.771 67.393 1.00 27.33 86 HIS A O 1
ATOM 644 N N . PRO A 1 87 ? -2.499 20.911 66.637 1.00 41.75 87 PRO A N 1
ATOM 645 C CA . PRO A 1 87 ? -2.652 19.531 67.153 1.00 41.75 87 PRO A CA 1
ATOM 646 C C . PRO A 1 87 ? -1.777 19.223 68.402 1.00 41.75 87 PRO A C 1
ATOM 648 O O . PRO A 1 87 ? -1.334 20.175 69.047 1.00 41.75 87 PRO A O 1
ATOM 651 N N . PRO A 1 88 ? -1.484 17.940 68.760 1.00 35.88 88 PRO A N 1
ATOM 652 C CA . PRO A 1 88 ? -0.231 17.333 68.248 1.00 35.88 88 PRO A CA 1
ATOM 653 C C . PRO A 1 88 ? -0.126 15.779 68.112 1.00 35.88 88 PRO A C 1
ATOM 655 O O . PRO A 1 88 ? -0.870 15.012 68.709 1.00 35.88 88 PRO A O 1
ATOM 658 N N . SER A 1 89 ? 0.914 15.365 67.363 1.00 25.30 89 SER A N 1
ATOM 659 C CA . SER A 1 89 ? 1.841 14.208 67.545 1.00 25.30 89 SER A CA 1
ATOM 660 C C . SER A 1 89 ? 1.392 12.729 67.661 1.00 25.30 89 SER A C 1
ATOM 662 O O . SER A 1 89 ? 0.677 12.326 68.571 1.00 25.30 89 SER A O 1
ATOM 664 N N . THR A 1 90 ? 2.031 11.897 66.823 1.00 26.67 90 THR A N 1
ATOM 665 C CA . THR A 1 90 ? 2.209 10.424 66.902 1.00 26.67 90 THR A CA 1
ATOM 666 C C . THR A 1 90 ? 3.263 9.992 67.946 1.00 26.67 90 THR A C 1
ATOM 668 O O . THR A 1 90 ? 4.013 10.840 68.433 1.00 26.67 90 THR A O 1
ATOM 671 N N . PRO A 1 91 ? 3.424 8.675 68.217 1.00 29.33 91 PRO A N 1
ATOM 672 C CA . PRO A 1 91 ? 4.704 8.034 67.840 1.00 29.33 91 PRO A CA 1
ATOM 673 C C . PRO A 1 91 ? 4.613 6.589 67.272 1.00 29.33 91 PRO A C 1
ATOM 675 O O . PRO A 1 91 ? 3.549 5.985 67.191 1.00 29.33 91 PRO A O 1
ATOM 678 N N . GLN A 1 92 ? 5.771 6.067 66.838 1.00 24.33 92 GLN A N 1
ATOM 679 C CA . GLN A 1 92 ? 6.043 4.705 66.319 1.00 24.33 92 GLN A CA 1
ATOM 680 C C . GLN A 1 92 ? 6.235 3.670 67.472 1.00 24.33 92 GLN A C 1
ATOM 682 O O . GLN A 1 92 ? 6.158 4.069 68.628 1.00 24.33 92 GLN A O 1
ATOM 687 N N . GLN A 1 93 ? 6.526 2.361 67.311 1.00 27.12 93 GLN A N 1
ATOM 688 C CA . GLN A 1 93 ? 6.936 1.485 66.174 1.00 27.12 93 GLN A CA 1
ATOM 689 C C . GLN A 1 93 ? 6.252 0.077 66.368 1.00 27.12 93 GLN A C 1
ATOM 691 O O . GLN A 1 93 ? 5.106 0.102 66.797 1.00 27.12 93 GLN A O 1
ATOM 696 N N . GLN A 1 94 ? 6.708 -1.172 66.113 1.00 24.64 94 GLN A N 1
ATOM 697 C CA . GLN A 1 94 ? 7.937 -1.845 65.626 1.00 24.64 94 GLN A CA 1
ATOM 698 C C . GLN A 1 94 ? 7.600 -3.276 65.081 1.00 24.64 94 GLN A C 1
ATOM 700 O O . GLN A 1 94 ? 6.438 -3.672 65.084 1.00 24.64 94 GLN A O 1
ATOM 705 N N . HIS A 1 95 ? 8.600 -4.069 64.657 1.00 27.62 95 HIS A N 1
ATOM 706 C CA . HIS A 1 95 ? 8.514 -5.516 64.330 1.00 27.62 95 HIS A CA 1
ATOM 707 C C . HIS A 1 95 ? 9.551 -6.329 65.144 1.00 27.62 95 HIS A C 1
ATOM 709 O O . HIS A 1 95 ? 10.502 -5.734 65.654 1.00 27.62 95 HIS A O 1
ATOM 715 N N . PRO A 1 96 ? 9.431 -7.673 65.232 1.00 29.42 96 PRO A N 1
ATOM 716 C CA . PRO A 1 96 ? 10.373 -8.518 64.468 1.00 29.42 96 PRO A CA 1
ATOM 717 C C . PRO A 1 96 ? 9.760 -9.823 63.894 1.00 29.42 96 PRO A C 1
ATOM 719 O O . PRO A 1 96 ? 8.570 -10.087 64.042 1.00 29.42 96 PRO A O 1
ATOM 722 N N . GLY A 1 97 ? 10.590 -10.629 63.210 1.00 25.36 97 GLY A N 1
ATOM 723 C CA . GLY A 1 97 ? 10.222 -11.905 62.570 1.00 25.36 97 GLY A CA 1
ATOM 724 C C . GLY A 1 97 ? 10.943 -13.159 63.129 1.00 25.36 97 GLY A C 1
ATOM 725 O O . GLY A 1 97 ? 10.995 -13.322 64.345 1.00 25.36 97 GLY A O 1
ATOM 726 N N . PRO A 1 98 ? 11.415 -14.111 62.290 1.00 43.22 98 PRO A N 1
ATOM 727 C CA . PRO A 1 98 ? 10.820 -15.458 62.301 1.00 43.22 98 PRO A CA 1
ATOM 728 C C . PRO A 1 98 ? 11.783 -16.633 62.594 1.00 43.22 98 PRO A C 1
ATOM 730 O O . PRO A 1 98 ? 13.005 -16.489 62.556 1.00 43.22 98 PRO A O 1
ATOM 733 N N . ARG A 1 99 ? 11.222 -17.841 62.792 1.00 27.16 99 ARG A N 1
ATOM 734 C CA . ARG A 1 99 ? 11.923 -19.148 62.768 1.00 27.16 99 ARG A CA 1
ATOM 735 C C . ARG A 1 99 ? 11.065 -20.248 62.113 1.00 27.16 99 ARG A C 1
ATOM 737 O O . ARG A 1 99 ? 9.870 -20.056 61.919 1.00 27.16 99 ARG A O 1
ATOM 744 N N . ALA A 1 100 ? 11.694 -21.369 61.746 1.00 26.08 100 ALA A N 1
ATOM 745 C CA . ALA A 1 100 ? 11.114 -22.467 60.958 1.00 26.08 100 ALA A CA 1
ATOM 746 C C . ALA A 1 100 ? 11.714 -23.849 61.334 1.00 26.08 100 ALA A C 1
ATOM 748 O O . ALA A 1 100 ? 12.556 -23.916 62.228 1.00 26.08 100 ALA A O 1
ATOM 749 N N . PHE A 1 101 ? 11.335 -24.889 60.569 1.00 23.94 101 PHE A N 1
ATOM 750 C CA . PHE A 1 101 ? 11.740 -26.316 60.605 1.00 23.94 101 PHE A CA 1
ATOM 751 C C . PHE A 1 101 ? 11.090 -27.242 61.651 1.00 23.94 101 PHE A C 1
ATOM 753 O O . PHE A 1 101 ? 10.977 -26.903 62.823 1.00 23.94 101 PHE A O 1
ATOM 760 N N . GLY A 1 102 ? 10.752 -28.467 61.206 1.00 25.17 102 GLY A N 1
ATOM 761 C CA . GLY A 1 102 ? 10.457 -29.620 62.070 1.00 25.17 102 GLY A CA 1
ATOM 762 C C . GLY A 1 102 ? 9.333 -30.547 61.579 1.00 25.17 102 GLY A C 1
ATOM 763 O O . GLY A 1 102 ? 8.179 -30.354 61.938 1.00 25.17 102 GLY A O 1
ATOM 764 N N . SER A 1 103 ? 9.672 -31.604 60.833 1.00 26.72 103 SER A N 1
ATOM 765 C CA . SER A 1 103 ? 8.832 -32.810 60.674 1.00 26.72 103 SER A CA 1
ATOM 766 C C . SER A 1 103 ? 9.603 -34.027 61.193 1.00 26.72 103 SER A C 1
ATOM 768 O O . SER A 1 103 ? 10.835 -34.017 61.155 1.00 26.72 103 SER A O 1
ATOM 770 N N . PRO A 1 104 ? 8.909 -35.074 61.663 1.00 35.59 104 PRO A N 1
ATOM 771 C CA . PRO A 1 104 ? 9.051 -36.366 60.981 1.00 35.59 104 PRO A CA 1
ATOM 772 C C . PRO A 1 104 ? 7.715 -37.132 60.847 1.00 35.59 104 PRO A C 1
ATOM 774 O O . PRO A 1 104 ? 6.651 -36.615 61.175 1.00 35.59 104 PRO A O 1
ATOM 777 N N . ALA A 1 105 ? 7.774 -38.354 60.307 1.00 25.81 105 ALA A N 1
ATOM 778 C CA . ALA A 1 105 ? 6.620 -39.168 59.910 1.00 25.81 105 ALA A CA 1
ATOM 779 C C . ALA A 1 105 ? 6.366 -40.389 60.822 1.00 25.81 105 ALA A C 1
ATOM 781 O O . ALA A 1 105 ? 7.238 -40.800 61.585 1.00 25.81 105 ALA A O 1
ATOM 782 N N . GLY A 1 106 ? 5.193 -41.015 60.671 1.00 27.12 106 GLY A N 1
ATOM 783 C CA . GLY A 1 106 ? 4.848 -42.327 61.237 1.00 27.12 106 GLY A CA 1
ATOM 784 C C . GLY A 1 106 ? 3.384 -42.694 60.956 1.00 27.12 106 GLY A C 1
ATOM 785 O O . GLY A 1 106 ? 2.510 -41.852 61.135 1.00 27.12 106 GLY A O 1
ATOM 786 N N . ALA A 1 107 ? 3.106 -43.918 60.488 1.00 27.56 107 ALA A N 1
ATOM 787 C CA . ALA A 1 107 ? 1.753 -44.358 60.119 1.00 27.56 107 ALA A CA 1
ATOM 788 C C . ALA A 1 107 ? 1.521 -45.857 60.394 1.00 27.56 107 ALA A C 1
ATOM 790 O O . ALA A 1 107 ? 2.279 -46.693 59.909 1.00 27.56 107 ALA A O 1
ATOM 791 N N . VAL A 1 108 ? 0.463 -46.175 61.153 1.00 27.45 108 VAL A N 1
ATOM 792 C CA . VAL A 1 108 ? -0.127 -47.509 61.437 1.00 27.45 108 VAL A CA 1
ATOM 793 C C . VAL A 1 108 ? -1.566 -47.293 62.004 1.00 27.45 108 VAL A C 1
ATOM 795 O O . VAL A 1 108 ? -1.905 -46.135 62.254 1.00 27.45 108 VAL A O 1
ATOM 798 N N . PRO A 1 109 ? -2.488 -48.286 62.066 1.00 29.61 109 PRO A N 1
ATOM 799 C CA . PRO A 1 109 ? -3.728 -48.168 61.280 1.00 29.61 109 PRO A CA 1
ATOM 800 C C . PRO A 1 109 ? -5.074 -48.181 62.057 1.00 29.61 109 PRO A C 1
ATOM 802 O O . PRO A 1 109 ? -5.121 -48.237 63.280 1.00 29.61 109 PRO A O 1
ATOM 805 N N . PHE A 1 110 ? -6.176 -48.136 61.289 1.00 28.62 110 PHE A N 1
ATOM 806 C CA . PHE A 1 110 ? -7.585 -48.407 61.665 1.00 28.62 110 PHE A CA 1
ATOM 807 C C . PHE A 1 110 ? -7.781 -49.765 62.391 1.00 28.62 110 PHE A C 1
ATOM 809 O O . PHE A 1 110 ? -6.906 -50.622 62.235 1.00 28.62 110 PHE A O 1
ATOM 816 N N . PRO A 1 111 ? -8.911 -50.035 63.107 1.00 32.53 111 PRO A N 1
ATOM 817 C CA . PRO A 1 111 ? -10.266 -49.439 62.999 1.00 32.53 111 PRO A CA 1
ATOM 818 C C . PRO A 1 111 ? -10.836 -48.853 64.321 1.00 32.53 111 PRO A C 1
ATOM 820 O O . PRO A 1 111 ? -10.202 -48.945 65.362 1.00 32.53 111 PRO A O 1
ATOM 823 N N . GLY A 1 112 ? -12.034 -48.251 64.393 1.00 26.38 112 GLY A N 1
ATOM 824 C CA . GLY A 1 112 ? -13.031 -47.890 63.366 1.00 26.38 112 GLY A CA 1
ATOM 825 C C . GLY A 1 112 ? -14.478 -48.084 63.868 1.00 26.38 112 GLY A C 1
ATOM 826 O O . GLY A 1 112 ? -14.810 -49.167 64.335 1.00 26.38 112 GLY A O 1
ATOM 827 N N . PHE A 1 113 ? -15.344 -47.062 63.770 1.00 29.03 113 PHE A N 1
ATOM 828 C CA . PHE A 1 113 ? -16.747 -47.121 64.225 1.00 29.03 113 PHE A CA 1
ATOM 829 C C . PHE A 1 113 ? -17.699 -46.222 63.411 1.00 29.03 113 PHE A C 1
ATOM 831 O O . PHE A 1 113 ? -17.377 -45.071 63.142 1.00 29.03 113 PHE A O 1
ATOM 838 N N . GLY A 1 114 ? -18.893 -46.755 63.116 1.00 27.88 114 GLY A N 1
ATOM 839 C CA . GLY A 1 114 ? -20.179 -46.041 63.006 1.00 27.88 114 GLY A CA 1
ATOM 840 C C . GLY A 1 114 ? -20.299 -44.816 62.087 1.00 27.88 114 GLY A C 1
ATOM 841 O O . GLY A 1 114 ? -20.027 -43.694 62.503 1.00 27.88 114 GLY A O 1
ATOM 842 N N . ASN A 1 115 ? -20.887 -44.997 60.898 1.00 29.62 115 ASN A N 1
ATOM 843 C CA . ASN A 1 115 ? -21.423 -43.876 60.115 1.00 29.62 115 ASN A CA 1
ATOM 844 C C . ASN A 1 115 ? -22.591 -43.193 60.851 1.00 29.62 115 ASN A C 1
ATOM 846 O O . ASN A 1 115 ? -23.580 -43.848 61.178 1.00 29.62 115 ASN A O 1
ATOM 850 N N . ALA A 1 116 ? -22.526 -41.868 60.989 1.00 30.25 116 ALA A N 1
ATOM 851 C CA . ALA A 1 116 ? -23.681 -41.004 61.230 1.00 30.25 116 ALA A CA 1
ATOM 852 C C . ALA A 1 116 ? -23.843 -40.053 60.025 1.00 30.25 116 ALA A C 1
ATOM 854 O O . ALA A 1 116 ? -22.832 -39.572 59.503 1.00 30.25 116 ALA A O 1
ATOM 855 N N . PRO A 1 117 ? -25.070 -39.793 59.534 1.00 29.81 117 PRO A N 1
ATOM 856 C CA . PRO A 1 117 ? -25.274 -39.015 58.316 1.00 29.81 117 PRO A CA 1
ATOM 857 C C . PRO A 1 117 ? -24.906 -37.541 58.526 1.00 29.81 117 PRO A C 1
ATOM 859 O O . PRO A 1 117 ? -25.435 -36.878 59.416 1.00 29.81 117 PRO A O 1
ATOM 862 N N . GLN A 1 118 ? -24.018 -37.013 57.681 1.00 31.62 118 GLN A N 1
ATOM 863 C CA . GLN A 1 118 ? -23.689 -35.588 57.677 1.00 31.62 118 GLN A CA 1
ATOM 864 C C . GLN A 1 118 ? -24.790 -34.789 56.972 1.00 31.62 118 GLN A C 1
ATOM 866 O O . GLN A 1 118 ? -25.120 -35.056 55.816 1.00 31.62 118 GLN A O 1
ATOM 871 N N . SER A 1 119 ? -25.328 -33.778 57.655 1.00 32.84 119 SER A N 1
ATOM 872 C CA . SER A 1 119 ? -26.210 -32.778 57.049 1.00 32.84 119 SER A CA 1
ATOM 873 C C . SER A 1 119 ? -25.488 -32.053 55.903 1.00 32.84 119 SER A C 1
ATOM 875 O O . SER A 1 119 ? -24.323 -31.680 56.078 1.00 32.84 119 SER A O 1
ATOM 877 N N . PRO A 1 120 ? -26.140 -31.797 54.754 1.00 32.28 120 PRO A N 1
ATOM 878 C CA . PRO A 1 120 ? -25.508 -31.083 53.652 1.00 32.28 120 PRO A CA 1
ATOM 879 C C . PRO A 1 120 ? -25.179 -29.646 54.072 1.00 32.28 120 PRO A C 1
ATOM 881 O O . PRO A 1 120 ? -26.074 -28.859 54.386 1.00 32.28 120 PRO A O 1
ATOM 884 N N . GLN A 1 121 ? -23.892 -29.290 54.072 1.00 35.53 121 GLN A N 1
ATOM 885 C CA . GLN A 1 121 ? -23.485 -27.898 54.254 1.00 35.53 121 GLN A CA 1
ATOM 886 C C . GLN A 1 121 ? -23.926 -27.067 53.036 1.00 35.53 121 GLN A C 1
ATOM 888 O O . GLN A 1 121 ? -23.774 -27.532 51.902 1.00 35.53 121 GLN A O 1
ATOM 893 N N . PRO A 1 122 ? -24.450 -25.842 53.229 1.00 33.59 122 PRO A N 1
ATOM 894 C CA . PRO A 1 122 ? -24.755 -24.958 52.113 1.00 33.59 122 PRO A CA 1
ATOM 895 C C . PRO A 1 122 ? -23.459 -24.595 51.382 1.00 33.59 122 PRO A C 1
ATOM 897 O O . PRO A 1 122 ? -22.478 -24.183 52.002 1.00 33.59 122 PRO A O 1
ATOM 900 N N . ALA A 1 123 ? -23.450 -24.749 50.058 1.00 33.84 123 ALA A N 1
ATOM 901 C CA . ALA A 1 123 ? -22.282 -24.428 49.249 1.00 33.84 123 ALA A CA 1
ATOM 902 C C . ALA A 1 123 ? -21.913 -22.941 49.397 1.00 33.84 123 ALA A C 1
ATOM 904 O O . ALA A 1 123 ? -22.762 -22.065 49.219 1.00 33.84 123 ALA A O 1
ATOM 905 N N . LEU A 1 124 ? -20.639 -22.655 49.682 1.00 36.03 124 LEU A N 1
ATOM 906 C CA . LEU A 1 124 ? -20.112 -21.290 49.705 1.00 36.03 124 LEU A CA 1
ATOM 907 C C . LEU A 1 124 ? -20.097 -20.719 48.280 1.00 36.03 124 LEU A C 1
ATOM 909 O O . LEU A 1 124 ? -19.132 -20.881 47.533 1.00 36.03 124 LEU A O 1
ATOM 913 N N . VAL A 1 125 ? -21.188 -20.051 47.904 1.00 35.84 125 VAL A N 1
ATOM 914 C CA . VAL A 1 125 ? -21.290 -19.309 46.645 1.00 35.84 125 VAL A CA 1
ATOM 915 C C . VAL A 1 125 ? -20.256 -18.186 46.664 1.00 35.84 125 VAL A C 1
ATOM 917 O O . VAL A 1 125 ? -20.317 -17.288 47.501 1.00 35.84 125 VAL A O 1
ATOM 920 N N . ASN A 1 126 ? -19.297 -18.236 45.740 1.00 36.84 126 ASN A N 1
ATOM 921 C CA . ASN A 1 126 ? -18.278 -17.202 45.599 1.00 36.84 126 ASN A CA 1
ATOM 922 C C . ASN A 1 126 ? -18.935 -15.872 45.162 1.00 36.84 126 ASN A C 1
ATOM 924 O O . ASN A 1 126 ? -19.427 -15.809 44.033 1.00 36.84 126 ASN A O 1
ATOM 928 N N . PRO A 1 127 ? -18.905 -14.795 45.975 1.00 35.53 127 PRO A N 1
ATOM 929 C CA . PRO A 1 127 ? -19.507 -13.509 45.609 1.00 35.53 127 PRO A CA 1
ATOM 930 C C . PRO A 1 127 ? -18.748 -12.778 44.486 1.00 35.53 127 PRO A C 1
ATOM 932 O O . PRO A 1 127 ? -19.237 -11.781 43.966 1.00 35.53 127 PRO A O 1
ATOM 935 N N . TYR A 1 128 ? -17.574 -13.280 44.087 1.00 35.97 128 TYR A N 1
ATOM 936 C CA . TYR A 1 128 ? -16.807 -12.829 42.921 1.00 35.97 128 TYR A CA 1
ATOM 937 C C . TYR A 1 128 ? -16.947 -13.771 41.714 1.00 35.97 128 TYR A C 1
ATOM 939 O O . TYR A 1 128 ? -16.130 -13.724 40.791 1.00 35.97 128 TYR A O 1
ATOM 947 N N . ALA A 1 129 ? -17.967 -14.637 41.689 1.00 29.17 129 ALA A N 1
ATOM 948 C CA . ALA A 1 129 ? -18.373 -15.303 40.458 1.00 29.17 129 ALA A CA 1
ATOM 949 C C . ALA A 1 129 ? -18.746 -14.231 39.421 1.00 29.17 129 ALA A C 1
ATOM 951 O O . ALA A 1 129 ? -19.656 -13.432 39.634 1.00 29.17 129 ALA A O 1
ATOM 952 N N . ALA A 1 130 ? -18.002 -14.181 38.315 1.00 34.97 130 ALA A N 1
ATOM 953 C CA . ALA A 1 130 ? -18.153 -13.131 37.318 1.00 34.97 130 ALA A CA 1
ATOM 954 C C . ALA A 1 130 ? -19.490 -13.274 36.577 1.00 34.97 130 ALA A C 1
ATOM 956 O O . ALA A 1 130 ? -19.588 -13.991 35.580 1.00 34.97 130 ALA A O 1
ATOM 957 N N . HIS A 1 131 ? -20.515 -12.562 37.051 1.00 35.34 131 HIS A N 1
ATOM 958 C CA . HIS A 1 131 ? -21.698 -12.283 36.250 1.00 35.34 131 HIS A CA 1
ATOM 959 C C . HIS A 1 131 ? -21.237 -11.670 34.917 1.00 35.34 131 HIS A C 1
ATOM 961 O O . HIS A 1 131 ? -20.447 -10.718 34.939 1.00 35.34 131 HIS A O 1
ATOM 967 N N . PRO A 1 132 ? -21.682 -12.183 33.755 1.00 38.81 132 PRO A N 1
ATOM 968 C CA . PRO A 1 132 ? -21.414 -11.508 32.496 1.00 38.81 132 PRO A CA 1
ATOM 969 C C . PRO A 1 132 ? -22.028 -10.108 32.577 1.00 38.81 132 PRO A C 1
ATOM 971 O O . PRO A 1 132 ? -23.190 -9.972 32.966 1.00 38.81 132 PRO A O 1
ATOM 974 N N . ASN A 1 133 ? -21.247 -9.076 32.237 1.00 38.44 133 ASN A N 1
ATOM 975 C CA . ASN A 1 133 ? -21.749 -7.702 32.210 1.00 38.44 133 ASN A CA 1
ATOM 976 C C . ASN A 1 133 ? -23.057 -7.661 31.400 1.00 38.44 133 ASN A C 1
ATOM 978 O O . ASN A 1 133 ? -23.092 -8.247 30.310 1.00 38.44 133 ASN A O 1
ATOM 982 N N . PRO A 1 134 ? -24.114 -6.988 31.895 1.00 41.47 134 PRO A N 1
ATOM 983 C CA . PRO A 1 134 ? -25.366 -6.890 31.160 1.00 41.47 134 PRO A CA 1
ATOM 984 C C . PRO A 1 134 ? -25.098 -6.294 29.771 1.00 41.47 134 PRO A C 1
ATOM 986 O O . PRO A 1 134 ? -24.236 -5.414 29.647 1.00 41.47 134 PRO A O 1
ATOM 989 N N . PRO A 1 135 ? -25.793 -6.766 28.719 1.00 44.91 135 PRO A N 1
ATOM 990 C CA . PRO A 1 135 ? -25.592 -6.238 27.381 1.00 44.91 135 PRO A CA 1
ATOM 991 C C . PRO A 1 135 ? -25.837 -4.719 27.396 1.00 44.91 135 PRO A C 1
ATOM 993 O O . PRO A 1 135 ? -26.848 -4.269 27.942 1.00 44.91 135 PRO A O 1
ATOM 996 N N . PRO A 1 136 ? -24.912 -3.916 26.843 1.00 54.34 136 PRO A N 1
ATOM 997 C CA . PRO A 1 136 ? -25.045 -2.471 26.825 1.00 54.34 136 PRO A CA 1
ATOM 998 C C . PRO A 1 136 ? -26.268 -2.081 25.993 1.00 54.34 136 PRO A C 1
ATOM 1000 O O . PRO A 1 136 ? -26.570 -2.714 24.980 1.00 54.34 136 PRO A O 1
ATOM 1003 N N . ALA A 1 137 ? -26.976 -1.041 26.431 1.00 48.78 137 ALA A N 1
ATOM 1004 C CA . ALA A 1 137 ? -28.221 -0.621 25.798 1.00 48.78 137 ALA A CA 1
ATOM 1005 C C . ALA A 1 137 ? -28.028 -0.300 24.297 1.00 48.78 137 ALA A C 1
ATOM 1007 O O . ALA A 1 137 ? -26.982 0.235 23.908 1.00 48.78 137 ALA A O 1
ATOM 1008 N N . PRO A 1 138 ? -29.022 -0.582 23.435 1.00 53.78 138 PRO A N 1
ATOM 1009 C CA . PRO A 1 138 ? -28.951 -0.190 22.032 1.00 53.78 138 PRO A CA 1
ATOM 1010 C C . PRO A 1 138 ? -28.772 1.330 21.922 1.00 53.78 138 PRO A C 1
ATOM 1012 O O . PRO A 1 138 ? -29.503 2.098 22.543 1.00 53.78 138 PRO A O 1
ATOM 1015 N N . GLY A 1 139 ? -27.779 1.763 21.140 1.00 60.06 139 GLY A N 1
ATOM 1016 C CA . GLY A 1 139 ? -27.454 3.179 20.953 1.00 60.06 139 GLY A CA 1
ATOM 1017 C C . GLY A 1 139 ? -26.373 3.758 21.877 1.00 60.06 139 GLY A C 1
ATOM 1018 O O . GLY A 1 139 ? -26.089 4.946 21.750 1.00 60.06 139 GLY A O 1
ATOM 1019 N N . VAL A 1 140 ? -25.706 2.973 22.740 1.00 70.31 140 VAL A N 1
ATOM 1020 C CA . VAL A 1 140 ? -24.568 3.465 23.563 1.00 70.31 140 VAL A CA 1
ATOM 1021 C C . VAL A 1 140 ? -23.431 4.126 22.768 1.00 70.31 140 VAL A C 1
ATOM 1023 O O . VAL A 1 140 ? -22.619 4.828 23.358 1.00 70.31 140 VAL A O 1
ATOM 1026 N N . GLY A 1 141 ? -23.324 3.896 21.459 1.00 67.75 141 GLY A N 1
ATOM 1027 C CA . GLY A 1 141 ? -22.331 4.536 20.596 1.00 67.75 141 GLY A CA 1
ATOM 1028 C C . GLY A 1 141 ? -22.771 5.836 19.920 1.00 67.75 141 GLY A C 1
ATOM 1029 O O . GLY A 1 141 ? -21.964 6.414 19.193 1.00 67.75 141 GLY A O 1
ATOM 1030 N N . GLN A 1 142 ? -24.010 6.303 20.116 1.00 74.62 142 GLN A N 1
ATOM 1031 C CA . GLN A 1 142 ? -24.527 7.486 19.417 1.00 74.62 142 GLN A CA 1
ATOM 1032 C C . GLN A 1 142 ? -23.644 8.724 19.650 1.00 74.62 142 GLN A C 1
ATOM 1034 O O . GLN A 1 142 ? -23.299 9.067 20.777 1.00 74.62 142 GLN A O 1
ATOM 1039 N N . GLY A 1 143 ? -23.261 9.390 18.556 1.00 72.69 143 GLY A N 1
ATOM 1040 C CA . GLY A 1 143 ? -22.360 10.549 18.569 1.00 72.69 143 GLY A CA 1
ATOM 1041 C C . GLY A 1 143 ? -20.870 10.222 18.755 1.00 72.69 143 GLY A C 1
ATOM 1042 O O . GLY A 1 143 ? -20.037 11.112 18.597 1.00 72.69 143 GLY A O 1
ATOM 1043 N N . ILE A 1 144 ? -20.501 8.968 19.039 1.00 78.56 144 ILE A N 1
ATOM 1044 C CA . ILE A 1 144 ? -19.104 8.553 19.203 1.00 78.56 144 ILE A CA 1
ATOM 1045 C C . ILE A 1 144 ? -18.537 8.066 17.866 1.00 78.56 144 ILE A C 1
ATOM 1047 O O . ILE A 1 144 ? -18.971 7.051 17.315 1.00 78.56 144 ILE A O 1
ATOM 1051 N N . VAL A 1 145 ? -17.512 8.769 17.377 1.00 87.56 145 VAL A N 1
ATOM 1052 C CA . VAL A 1 145 ? -16.692 8.344 16.235 1.00 87.56 145 VAL A CA 1
ATOM 1053 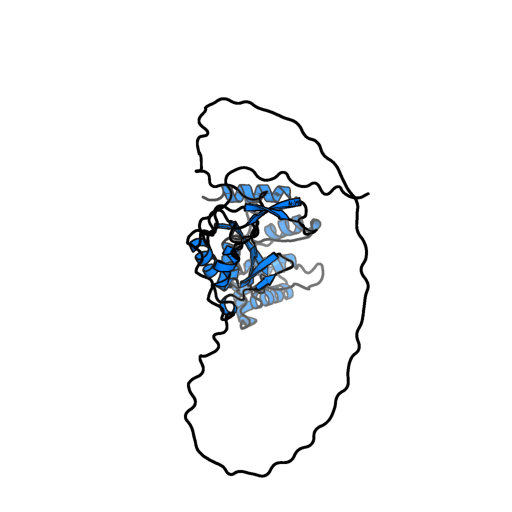C C . VAL A 1 145 ? -15.531 7.485 16.732 1.00 87.56 145 VAL A C 1
ATOM 1055 O O . VAL A 1 145 ? -14.738 7.911 17.570 1.00 87.56 145 VAL A O 1
ATOM 1058 N N . VAL A 1 146 ? -15.408 6.281 16.183 1.00 91.69 146 VAL A N 1
ATOM 1059 C CA . VAL A 1 146 ? -14.255 5.392 16.350 1.00 91.69 146 VAL A CA 1
ATOM 1060 C C . VAL A 1 146 ? -13.338 5.580 15.139 1.00 91.69 146 VAL A C 1
ATOM 1062 O O . VAL A 1 146 ? -13.778 5.478 13.994 1.00 91.69 146 VAL A O 1
ATOM 1065 N N . HIS A 1 147 ? -12.063 5.876 15.377 1.00 92.31 147 HIS A N 1
ATOM 1066 C CA . HIS A 1 147 ? -11.055 6.043 14.333 1.00 92.31 147 HIS A CA 1
ATOM 1067 C C . HIS A 1 147 ? -10.371 4.712 14.033 1.00 92.31 147 HIS A C 1
ATOM 1069 O O . HIS A 1 147 ? -9.933 4.016 14.950 1.00 92.31 147 HIS A O 1
ATOM 1075 N N . VAL A 1 148 ? -10.253 4.383 12.748 1.00 93.88 148 VAL A N 1
ATOM 1076 C CA . VAL A 1 148 ? -9.645 3.142 12.263 1.00 93.88 148 VAL A CA 1
ATOM 1077 C C . VAL A 1 148 ? -8.392 3.501 11.475 1.00 93.88 148 VAL A C 1
ATOM 1079 O O . VAL A 1 148 ? -8.450 4.229 10.488 1.00 93.88 148 VAL A O 1
ATOM 1082 N N . GLN A 1 149 ? -7.246 2.993 11.916 1.00 91.75 149 GLN A N 1
ATOM 1083 C CA . GLN A 1 149 ? -5.940 3.268 11.314 1.00 91.75 149 GLN A CA 1
ATOM 1084 C C . GLN A 1 149 ? -5.208 1.967 10.980 1.00 91.75 149 GLN A C 1
ATOM 1086 O O . GLN A 1 149 ? -5.318 0.982 11.709 1.00 91.75 149 GLN A O 1
ATOM 1091 N N . VAL A 1 150 ? -4.430 1.953 9.899 1.00 91.56 150 VAL A N 1
ATOM 109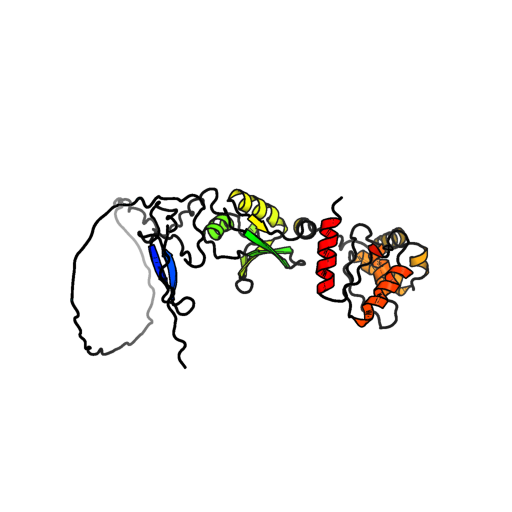2 C CA . VAL A 1 150 ? -3.527 0.831 9.601 1.00 91.56 150 VAL A CA 1
ATOM 1093 C C . VAL A 1 150 ? -2.323 0.912 10.534 1.00 91.56 150 VAL A C 1
ATOM 1095 O O . VAL A 1 150 ? -1.690 1.960 10.624 1.00 91.56 150 VAL A O 1
ATOM 1098 N N . LEU A 1 151 ? -2.006 -0.184 11.227 1.00 90.44 151 LEU A N 1
ATOM 1099 C CA . LEU A 1 151 ? -0.872 -0.247 12.157 1.00 90.44 151 LEU A CA 1
ATOM 1100 C C . LEU A 1 151 ? 0.285 -1.099 11.645 1.00 90.44 151 LEU A C 1
ATOM 1102 O O . LEU A 1 151 ? 1.439 -0.793 11.927 1.00 90.44 151 LEU A O 1
ATOM 1106 N N . ASP A 1 152 ? -0.021 -2.190 10.945 1.00 85.50 152 ASP A N 1
ATOM 1107 C CA . ASP A 1 152 ? 0.977 -3.107 10.397 1.00 85.50 152 ASP A CA 1
ATOM 1108 C C . ASP A 1 152 ? 0.384 -3.812 9.170 1.00 85.50 152 ASP A C 1
ATOM 1110 O O . ASP A 1 152 ? -0.507 -4.654 9.290 1.00 85.50 152 ASP A O 1
ATOM 1114 N N . SER A 1 153 ? 0.852 -3.455 7.973 1.00 80.50 153 SER A N 1
ATOM 1115 C CA . SER A 1 153 ? 0.391 -4.066 6.721 1.00 80.50 153 SER A CA 1
ATOM 1116 C C . SER A 1 153 ? 0.920 -5.491 6.525 1.00 80.50 153 SER A C 1
ATOM 1118 O O . SER A 1 153 ? 0.240 -6.315 5.915 1.00 80.50 153 SER A O 1
ATOM 1120 N N . CYS A 1 154 ? 2.085 -5.819 7.092 1.00 75.62 154 CYS A N 1
ATOM 1121 C CA . CYS A 1 154 ? 2.696 -7.146 7.014 1.00 75.62 154 CYS A CA 1
ATOM 1122 C C . CYS A 1 154 ? 1.980 -8.153 7.926 1.00 75.62 154 CYS A C 1
ATOM 1124 O O . CYS A 1 154 ? 1.737 -9.291 7.528 1.00 75.62 154 CYS A O 1
ATOM 1126 N N . ARG A 1 155 ? 1.603 -7.734 9.140 1.00 83.38 155 ARG A N 1
ATOM 1127 C CA . ARG A 1 155 ? 0.823 -8.545 10.093 1.00 83.38 155 ARG A CA 1
ATOM 1128 C C . ARG A 1 155 ? -0.691 -8.439 9.894 1.00 83.38 155 ARG A C 1
ATOM 1130 O O . ARG A 1 155 ? -1.422 -9.198 10.526 1.00 83.38 155 ARG A O 1
ATOM 1137 N N . ARG A 1 156 ? -1.153 -7.548 9.006 1.00 89.00 156 ARG A N 1
ATOM 1138 C CA . ARG A 1 156 ? -2.569 -7.205 8.779 1.00 89.00 156 ARG A CA 1
ATOM 1139 C C . ARG A 1 156 ? -3.264 -6.762 10.069 1.00 89.00 156 ARG A C 1
ATOM 1141 O O . ARG A 1 156 ? -4.263 -7.346 10.481 1.00 89.00 156 ARG A O 1
ATOM 1148 N N . GLU A 1 157 ? -2.725 -5.731 10.711 1.00 91.75 157 GLU A N 1
ATOM 1149 C CA . GLU A 1 157 ? -3.289 -5.152 11.932 1.00 91.75 157 GLU A CA 1
ATOM 1150 C C . GLU A 1 157 ? -3.885 -3.767 11.690 1.00 91.75 157 GLU A C 1
ATOM 1152 O O . GLU A 1 157 ? -3.218 -2.860 11.178 1.00 91.75 157 GLU A O 1
ATOM 1157 N N . LEU A 1 158 ? -5.129 -3.601 12.136 1.00 94.25 158 LEU A N 1
ATOM 1158 C CA . LEU A 1 158 ? -5.795 -2.309 12.255 1.00 94.25 158 LEU A CA 1
ATOM 1159 C C . LEU A 1 158 ? -5.842 -1.888 13.725 1.00 94.25 158 LEU A C 1
ATOM 1161 O O . LEU A 1 158 ? -5.931 -2.725 14.624 1.00 94.25 158 LEU A O 1
ATOM 1165 N N . GLY A 1 159 ? -5.779 -0.585 13.963 1.00 93.75 159 GLY A N 1
ATOM 1166 C CA . GLY A 1 159 ? -5.934 0.047 15.264 1.00 93.75 159 GLY A CA 1
ATOM 1167 C C . GLY A 1 159 ? -7.265 0.770 15.338 1.00 93.75 159 GLY A C 1
ATOM 1168 O O . GLY A 1 159 ? -7.535 1.620 14.495 1.00 93.75 159 GLY A O 1
ATOM 1169 N N . LEU A 1 160 ? -8.067 0.460 16.353 1.00 94.50 160 LEU A N 1
ATOM 1170 C CA . LEU A 1 160 ? -9.288 1.186 16.678 1.00 94.50 160 LEU A CA 1
ATOM 1171 C C . LEU A 1 160 ? -9.024 2.072 17.898 1.00 94.50 160 LEU A C 1
ATOM 1173 O O . LEU A 1 160 ? -8.720 1.576 18.987 1.00 94.50 160 LEU A O 1
ATOM 1177 N N . SER A 1 161 ? -9.115 3.386 17.715 1.00 90.69 161 SER A N 1
ATOM 1178 C CA . SER A 1 161 ? -8.993 4.388 18.778 1.00 90.69 161 SER A CA 1
ATOM 1179 C C . SER A 1 161 ? -10.257 5.240 18.869 1.00 90.69 161 SER A C 1
ATOM 1181 O O . SER A 1 161 ? -11.072 5.288 17.949 1.00 90.69 161 SER A O 1
ATOM 1183 N N . LEU A 1 162 ? -10.443 5.897 20.010 1.00 82.06 162 LEU A N 1
ATOM 1184 C CA . LEU A 1 162 ? -11.533 6.838 20.235 1.00 82.06 162 LEU A CA 1
ATOM 1185 C C . LEU A 1 162 ? -10.922 8.199 20.595 1.00 82.06 162 LEU A C 1
ATOM 1187 O O . LEU A 1 162 ? -9.917 8.224 21.310 1.00 82.06 162 LEU A O 1
ATOM 1191 N N . PRO A 1 163 ? -11.504 9.324 20.140 1.00 71.12 163 PRO A N 1
ATOM 1192 C CA . PRO A 1 163 ? -10.999 10.658 20.466 1.00 71.12 163 PRO A CA 1
ATOM 1193 C C . PRO A 1 163 ? -11.216 11.012 21.947 1.00 71.12 163 PRO A C 1
ATOM 1195 O O . PRO A 1 163 ? -10.492 11.832 22.505 1.00 71.12 163 PRO A O 1
ATOM 1198 N N . VAL A 1 164 ? -12.194 10.368 22.593 1.00 65.94 164 VAL A N 1
ATOM 1199 C CA . VAL A 1 164 ? -12.547 10.514 24.009 1.00 65.94 164 VAL A CA 1
ATOM 1200 C C . VAL A 1 164 ? -12.659 9.118 24.626 1.00 65.94 164 VAL A C 1
ATOM 1202 O O . VAL A 1 164 ? -13.079 8.170 23.961 1.00 65.94 164 VAL A O 1
ATOM 1205 N N . PHE A 1 165 ? -12.289 8.966 25.900 1.00 68.44 165 PHE A N 1
ATOM 1206 C CA . PHE A 1 165 ? -12.495 7.708 26.619 1.00 68.44 165 PHE A CA 1
ATOM 1207 C C . PHE A 1 165 ? -13.996 7.423 26.773 1.00 68.44 165 PHE A C 1
ATOM 1209 O O . PHE A 1 165 ? -14.703 8.159 27.458 1.00 68.44 165 PHE A O 1
ATOM 1216 N N . HIS A 1 166 ? -14.463 6.334 26.163 1.00 67.88 166 HIS A N 1
ATOM 1217 C CA . HIS A 1 166 ? -15.845 5.876 26.249 1.00 67.88 166 HIS A CA 1
ATOM 1218 C C . HIS A 1 166 ? -15.877 4.469 26.852 1.00 67.88 166 HIS A C 1
ATOM 1220 O O . HIS A 1 166 ? -15.463 3.504 26.214 1.00 67.88 166 HIS A O 1
ATOM 1226 N N . GLU A 1 167 ? -16.340 4.327 28.091 1.00 66.75 167 GLU A N 1
ATOM 1227 C CA . GLU A 1 167 ? -16.296 3.030 28.778 1.00 66.75 167 GLU A CA 1
ATOM 1228 C C . GLU A 1 167 ? -17.257 1.987 28.181 1.00 66.75 167 GLU A C 1
ATOM 1230 O O . GLU A 1 167 ? -16.782 0.875 27.943 1.00 66.75 167 GLU A O 1
ATOM 1235 N N . PRO A 1 168 ? -18.512 2.302 27.783 1.00 74.44 168 PRO A N 1
ATOM 1236 C CA . PRO A 1 168 ? -19.371 1.303 27.146 1.00 74.44 168 PRO A CA 1
ATOM 1237 C C . PRO A 1 168 ? -18.798 0.766 25.829 1.00 74.44 168 PRO A C 1
ATOM 1239 O O . PRO A 1 168 ? -19.147 -0.344 25.432 1.00 74.44 168 PRO A O 1
ATOM 1242 N N . PHE A 1 169 ? -17.860 1.486 25.187 1.00 80.00 169 PHE A N 1
ATOM 1243 C CA . PHE A 1 169 ? -17.109 0.922 24.062 1.00 80.00 169 PHE A CA 1
ATOM 1244 C C . PHE A 1 169 ? -16.294 -0.285 24.521 1.00 80.00 169 PHE A C 1
ATOM 1246 O O . PHE A 1 169 ? -16.307 -1.288 23.827 1.00 80.00 169 PHE A O 1
ATOM 1253 N N . ARG A 1 170 ? -15.641 -0.261 25.693 1.00 80.88 170 ARG A N 1
ATOM 1254 C CA . ARG A 1 170 ? -14.967 -1.449 26.245 1.00 80.88 170 ARG A CA 1
ATOM 1255 C C . ARG A 1 170 ? -15.954 -2.606 26.401 1.00 80.88 170 ARG A C 1
ATOM 1257 O O . ARG A 1 170 ? -15.612 -3.713 26.000 1.00 80.88 170 ARG A O 1
ATOM 1264 N N . GLY A 1 171 ? -17.152 -2.353 26.931 1.00 77.75 171 GLY A N 1
ATOM 1265 C CA . GLY A 1 171 ? -18.217 -3.353 27.059 1.00 77.75 171 GLY A CA 1
ATOM 1266 C C . GLY A 1 171 ? -18.599 -3.982 25.716 1.00 77.75 171 GLY A C 1
ATOM 1267 O O . GLY A 1 171 ? -18.394 -5.179 25.524 1.00 77.75 171 GLY A O 1
ATOM 1268 N N . VAL A 1 172 ? -19.071 -3.165 24.766 1.00 83.50 1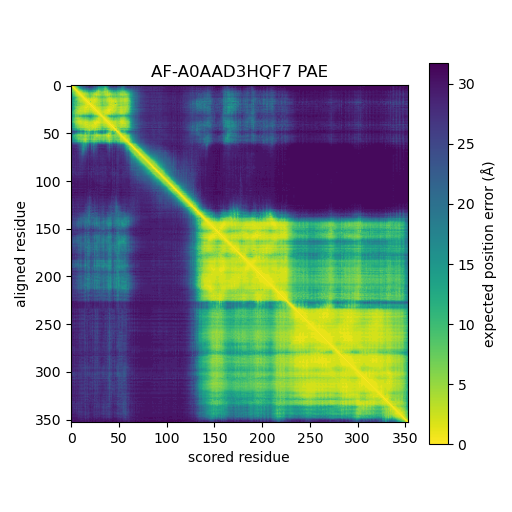72 VAL A N 1
ATOM 1269 C CA . VAL A 1 172 ? -19.438 -3.585 23.397 1.00 83.50 172 VAL A CA 1
ATOM 1270 C C . VAL A 1 172 ? -18.281 -4.310 22.711 1.00 83.50 172 VAL A C 1
ATOM 1272 O O . VAL A 1 172 ? -18.427 -5.420 22.206 1.00 83.50 172 VAL A O 1
ATOM 1275 N N . PHE A 1 173 ? -17.103 -3.693 22.710 1.00 84.88 173 PHE A N 1
ATOM 1276 C CA . PHE A 1 173 ? -15.926 -4.172 22.000 1.00 84.88 173 PHE A CA 1
ATOM 1277 C C . PHE A 1 173 ? -15.392 -5.486 22.573 1.00 84.88 173 PHE A C 1
ATOM 1279 O O . PHE A 1 173 ? -14.854 -6.280 21.805 1.00 84.88 173 PHE A O 1
ATOM 1286 N N . MET A 1 174 ? -15.550 -5.742 23.883 1.00 85.69 174 MET A N 1
ATOM 1287 C CA . MET A 1 174 ? -15.107 -6.981 24.539 1.00 85.69 174 MET A CA 1
ATOM 1288 C C . MET A 1 174 ? -15.996 -8.202 24.267 1.00 85.69 174 MET A C 1
ATOM 1290 O O . MET A 1 174 ? -15.496 -9.313 24.432 1.00 85.69 174 MET A O 1
ATOM 1294 N N . GLN A 1 175 ? -17.240 -8.029 23.800 1.00 85.31 175 GLN A N 1
ATOM 1295 C CA . GLN A 1 175 ? -18.173 -9.134 23.503 1.00 85.31 175 GLN A CA 1
ATOM 1296 C C . GLN A 1 175 ? -17.688 -10.077 22.392 1.00 85.31 175 GLN A C 1
ATOM 1298 O O . GLN A 1 175 ? -18.013 -11.261 22.402 1.00 85.31 175 GLN A O 1
ATOM 1303 N N . LEU A 1 176 ? -16.912 -9.566 21.434 1.00 86.00 176 LEU A N 1
ATOM 1304 C CA . LEU A 1 176 ? -16.302 -10.388 20.388 1.00 86.00 176 LEU A CA 1
ATOM 1305 C C . LEU A 1 176 ? -15.172 -11.248 20.991 1.00 86.00 176 LEU A C 1
ATOM 1307 O O . LEU A 1 176 ? -14.491 -10.819 21.924 1.00 86.00 176 LEU A O 1
ATOM 1311 N N . ASP A 1 177 ? -14.945 -12.466 20.502 1.00 85.62 177 ASP A N 1
ATOM 1312 C CA . ASP A 1 177 ? -13.910 -13.326 21.091 1.00 85.62 177 ASP A CA 1
ATOM 1313 C C . ASP A 1 177 ? -12.488 -12.814 20.783 1.00 85.62 177 ASP A C 1
ATOM 1315 O O . ASP A 1 177 ? -12.167 -12.398 19.673 1.00 85.62 177 ASP A O 1
ATOM 1319 N N . SER A 1 178 ? -11.605 -12.883 21.780 1.00 84.38 178 SER A N 1
ATOM 1320 C CA . SER A 1 178 ? -10.223 -12.406 21.700 1.00 84.38 178 SER A CA 1
ATOM 1321 C C . SER A 1 178 ? -9.333 -13.260 20.789 1.00 84.38 178 SER A C 1
ATOM 1323 O O . SER A 1 178 ? -8.381 -12.729 20.215 1.00 84.38 178 SER A O 1
ATOM 1325 N N . ARG A 1 179 ? -9.598 -14.572 20.661 1.00 82.75 179 ARG A N 1
ATOM 1326 C CA . ARG A 1 179 ? -8.765 -15.493 19.863 1.00 82.75 179 ARG A CA 1
ATOM 1327 C C . ARG A 1 179 ? -9.024 -15.326 18.365 1.00 82.75 179 ARG A C 1
ATOM 1329 O O . ARG A 1 179 ? -8.081 -15.157 17.600 1.00 82.75 179 ARG A O 1
ATOM 1336 N N . SER A 1 180 ? -10.290 -15.305 17.962 1.0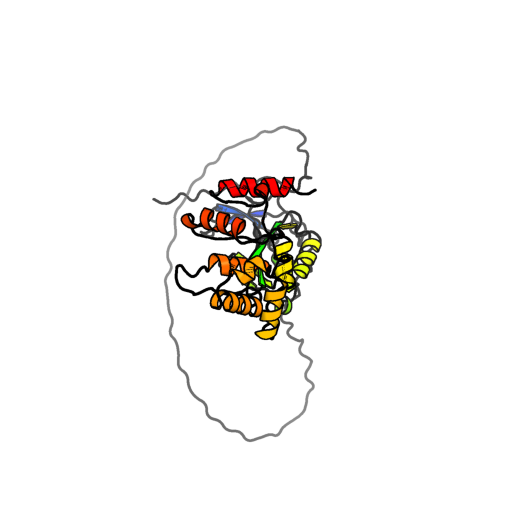0 83.25 180 SER A N 1
ATOM 1337 C CA . SER A 1 180 ? -10.740 -15.070 16.582 1.00 83.25 180 SER A CA 1
ATOM 1338 C C . SER A 1 180 ? -10.349 -13.679 16.067 1.00 83.25 180 SER A C 1
ATOM 1340 O O . SER A 1 180 ? -9.875 -13.541 14.937 1.00 83.25 180 SER A O 1
ATOM 1342 N N . THR A 1 181 ? -10.459 -12.649 16.906 1.00 86.19 181 THR A N 1
ATOM 1343 C CA . THR A 1 181 ? -10.155 -11.255 16.531 1.00 86.19 181 THR A CA 1
ATOM 1344 C C . THR A 1 181 ? -8.686 -10.846 16.689 1.00 86.19 181 THR A C 1
ATOM 1346 O O . THR A 1 181 ? -8.282 -9.794 16.190 1.00 86.19 181 THR A O 1
ATOM 1349 N N . GLY A 1 182 ? -7.875 -11.638 17.406 1.00 86.75 182 GLY A N 1
ATOM 1350 C CA . GLY A 1 182 ? -6.497 -11.291 17.798 1.00 86.75 182 GLY A CA 1
ATOM 1351 C C . GLY A 1 182 ? -6.384 -9.982 18.596 1.00 86.75 182 GLY A C 1
ATOM 1352 O O . GLY A 1 182 ? -5.339 -9.324 18.578 1.00 86.75 182 GLY A O 1
ATOM 1353 N N . ARG A 1 183 ? -7.483 -9.581 19.246 1.00 91.81 183 ARG A N 1
ATOM 1354 C CA . ARG A 1 183 ? -7.703 -8.247 19.807 1.00 91.81 183 ARG A CA 1
ATOM 1355 C C . ARG A 1 183 ? -6.855 -7.993 21.049 1.00 91.81 183 ARG A C 1
ATOM 1357 O O . ARG A 1 183 ? -6.960 -8.724 22.033 1.00 91.81 183 ARG A O 1
ATOM 1364 N N . ARG A 1 184 ? -6.076 -6.909 21.047 1.00 90.69 184 ARG A N 1
ATOM 1365 C CA . ARG A 1 184 ? -5.217 -6.512 22.179 1.00 90.69 184 ARG A CA 1
ATOM 1366 C C . ARG A 1 184 ? -5.058 -4.999 22.298 1.00 90.69 184 ARG A C 1
ATOM 1368 O O . ARG A 1 184 ? -5.117 -4.288 21.301 1.00 90.69 184 ARG A O 1
ATOM 1375 N N . TRP A 1 185 ? -4.851 -4.509 23.515 1.00 90.44 185 TRP A N 1
ATOM 1376 C CA . TRP A 1 185 ? -4.595 -3.090 23.773 1.00 90.44 185 TRP A CA 1
ATOM 1377 C C . TRP A 1 185 ? -3.131 -2.735 23.488 1.00 90.44 185 TRP A C 1
ATOM 1379 O O . TRP A 1 185 ? -2.228 -3.452 23.915 1.00 90.44 185 TRP A O 1
ATOM 1389 N N . ASP A 1 186 ? -2.901 -1.621 22.796 1.00 89.44 186 ASP A N 1
ATOM 1390 C CA . ASP A 1 186 ? -1.590 -0.997 22.632 1.00 89.44 186 ASP A CA 1
ATOM 1391 C C . ASP A 1 186 ? -1.505 0.239 23.550 1.00 89.44 186 ASP A C 1
ATOM 1393 O O . ASP A 1 186 ? -2.178 1.241 23.286 1.00 89.44 186 ASP A O 1
ATOM 1397 N N . PRO A 1 187 ? -0.708 0.204 24.636 1.00 85.62 187 PRO A N 1
ATOM 1398 C CA . PRO A 1 187 ? -0.627 1.311 25.585 1.00 85.62 187 PRO A CA 1
ATOM 1399 C C . PRO A 1 187 ? 0.167 2.514 25.057 1.00 85.62 187 PRO A C 1
ATOM 1401 O O . PRO A 1 187 ? -0.007 3.615 25.578 1.00 85.62 187 PRO A O 1
ATOM 1404 N N . HIS A 1 188 ? 1.008 2.334 24.032 1.00 86.69 188 HIS A N 1
ATOM 1405 C CA . HIS A 1 188 ? 1.805 3.413 23.446 1.00 86.69 188 HIS A CA 1
ATOM 1406 C C . HIS A 1 188 ? 0.978 4.199 22.427 1.00 86.69 188 HIS A C 1
ATOM 1408 O O . HIS A 1 188 ? 0.932 5.427 22.479 1.00 86.69 188 HIS A O 1
ATOM 1414 N N . LEU A 1 189 ? 0.268 3.486 21.548 1.00 86.31 189 LEU A N 1
ATOM 1415 C CA . LEU A 1 189 ? -0.619 4.071 20.538 1.00 86.31 189 LEU A CA 1
ATOM 1416 C C . LEU A 1 189 ? -2.033 4.372 21.067 1.00 86.31 189 LEU A C 1
ATOM 1418 O O . LEU A 1 189 ? -2.843 4.945 20.342 1.00 86.31 189 LEU A O 1
ATOM 1422 N N . LYS A 1 190 ? -2.339 3.973 22.311 1.00 85.88 190 LYS A N 1
ATOM 1423 C CA . LYS A 1 190 ? -3.638 4.139 22.991 1.00 85.88 190 LYS A CA 1
ATOM 1424 C C . LYS A 1 190 ? -4.822 3.662 22.139 1.00 85.88 190 LYS A C 1
ATOM 1426 O O . LYS A 1 190 ? -5.859 4.320 22.057 1.00 85.88 190 LYS A O 1
ATOM 1431 N N . CYS A 1 191 ? -4.651 2.517 21.486 1.00 91.50 191 CYS A N 1
ATOM 1432 C CA . CYS A 1 191 ? -5.639 1.946 20.578 1.00 91.50 191 CYS A CA 1
ATOM 1433 C C . CYS A 1 191 ? -5.749 0.430 20.754 1.00 91.50 191 CYS A C 1
ATOM 1435 O O . CYS A 1 191 ? -4.847 -0.233 21.269 1.00 91.50 191 CYS A O 1
ATOM 1437 N N . TRP A 1 192 ? -6.864 -0.133 20.305 1.00 92.12 192 TRP A N 1
ATOM 1438 C CA . TRP A 1 192 ? -7.053 -1.572 20.235 1.00 92.12 192 TRP A CA 1
ATOM 1439 C C . TRP A 1 192 ? -6.587 -2.101 18.883 1.00 92.12 192 TRP A C 1
ATOM 1441 O O . TRP A 1 192 ? -7.167 -1.769 17.853 1.00 92.12 192 TRP A O 1
ATOM 1451 N N . ARG A 1 193 ? -5.565 -2.956 18.889 1.00 94.44 193 ARG A N 1
ATOM 1452 C CA . ARG A 1 193 ? -5.139 -3.717 17.712 1.00 94.44 193 ARG A CA 1
ATOM 1453 C C . ARG A 1 193 ? -6.118 -4.857 17.457 1.00 94.44 193 ARG A C 1
ATOM 1455 O O . ARG A 1 193 ? -6.458 -5.570 18.402 1.00 94.44 193 ARG A O 1
ATOM 1462 N N . VAL A 1 194 ? -6.505 -5.064 16.202 1.00 94.56 194 VAL A N 1
ATOM 1463 C CA . VAL A 1 194 ? -7.323 -6.192 15.720 1.00 94.56 194 VAL A CA 1
ATOM 1464 C C . VAL A 1 194 ? -6.739 -6.750 14.421 1.00 94.56 194 VAL A C 1
ATOM 1466 O O . VAL A 1 194 ? -6.069 -6.022 13.683 1.00 94.56 194 VAL A O 1
ATOM 1469 N N . ARG A 1 195 ? -6.996 -8.028 14.114 1.00 92.81 195 ARG A N 1
ATOM 1470 C CA . ARG A 1 195 ? -6.636 -8.612 12.808 1.00 92.81 195 ARG A CA 1
ATOM 1471 C C . ARG A 1 195 ? -7.581 -8.067 11.732 1.00 92.81 195 ARG A C 1
ATOM 1473 O O . ARG A 1 195 ? -8.792 -8.036 11.949 1.00 92.81 195 ARG A O 1
ATOM 1480 N N . ALA A 1 196 ? -7.056 -7.645 10.584 1.00 92.50 196 ALA A N 1
ATOM 1481 C CA . ALA A 1 196 ? -7.847 -6.981 9.545 1.00 92.50 196 ALA A CA 1
ATOM 1482 C C . ALA A 1 196 ? -8.948 -7.880 8.953 1.00 92.50 196 ALA A C 1
ATOM 1484 O O . ALA A 1 196 ? -10.031 -7.392 8.671 1.00 92.50 196 ALA A O 1
ATOM 1485 N N . ASP A 1 197 ? -8.735 -9.192 8.851 1.00 90.69 197 ASP A N 1
ATOM 1486 C CA . ASP A 1 197 ? -9.764 -10.154 8.423 1.00 90.69 197 ASP A CA 1
ATOM 1487 C C . ASP A 1 197 ? -10.961 -10.237 9.392 1.00 90.69 197 ASP A C 1
ATOM 1489 O O . ASP A 1 197 ? -12.078 -10.510 8.966 1.00 90.69 197 ASP A O 1
ATOM 1493 N N . SER A 1 198 ? -10.761 -9.930 10.679 1.00 91.75 198 SER A N 1
ATOM 1494 C CA . SER A 1 198 ? -11.853 -9.777 11.655 1.00 91.75 198 SER A CA 1
ATOM 1495 C C . SER A 1 198 ? -12.518 -8.393 11.635 1.00 91.75 198 SER A C 1
ATOM 1497 O O . SER A 1 198 ? -13.534 -8.186 12.300 1.00 91.75 198 SER A O 1
ATOM 1499 N N . TYR A 1 199 ? -11.982 -7.429 10.879 1.00 93.00 199 TYR A N 1
ATOM 1500 C CA . TYR A 1 199 ? -12.476 -6.054 10.899 1.00 93.00 199 TYR A CA 1
ATOM 1501 C C . TYR A 1 199 ? -13.936 -5.884 10.440 1.00 93.00 199 TYR A C 1
ATOM 1503 O O . TYR A 1 199 ? -14.654 -5.158 11.127 1.00 93.00 199 TYR A O 1
ATOM 1511 N N . PRO A 1 200 ? -14.447 -6.569 9.394 1.00 92.69 200 PRO A N 1
ATOM 1512 C CA . PRO A 1 200 ? -15.859 -6.461 9.011 1.00 92.69 200 PRO A CA 1
ATOM 1513 C C . PRO A 1 200 ? -16.824 -6.829 10.152 1.00 92.69 200 PRO A C 1
ATOM 1515 O O . PRO A 1 200 ? -17.863 -6.190 10.317 1.00 92.69 200 PRO A O 1
ATOM 1518 N N . GLN A 1 201 ? -16.444 -7.791 11.003 1.00 92.12 201 GLN A N 1
ATOM 1519 C CA . GLN A 1 201 ? -17.220 -8.174 12.186 1.00 92.12 201 GLN A CA 1
ATOM 1520 C C . GLN A 1 201 ? -17.256 -7.045 13.229 1.00 92.12 201 GLN A C 1
ATOM 1522 O O . GLN A 1 201 ? -18.325 -6.732 13.751 1.00 92.12 201 GLN A O 1
ATOM 1527 N N . PHE A 1 202 ? -16.124 -6.380 13.495 1.00 91.88 202 PHE A N 1
ATOM 1528 C CA . PHE A 1 202 ? -16.100 -5.175 14.336 1.00 91.88 202 PHE A CA 1
ATOM 1529 C C . PHE A 1 202 ? -16.902 -4.026 13.720 1.00 91.88 202 PHE A C 1
ATOM 1531 O O . PHE A 1 202 ? -17.652 -3.363 14.432 1.00 91.88 202 PHE A O 1
ATOM 1538 N N . GLN A 1 203 ? -16.767 -3.799 12.412 1.00 93.25 203 GLN A N 1
ATOM 1539 C CA . GLN A 1 203 ? -17.436 -2.720 11.689 1.00 93.25 203 GLN A CA 1
ATOM 1540 C C . GLN A 1 203 ? -18.965 -2.854 11.793 1.00 93.25 203 GLN A C 1
ATOM 1542 O O . GLN A 1 203 ? -19.653 -1.880 12.101 1.00 93.25 203 GLN A O 1
ATOM 1547 N N . GLN A 1 204 ? -19.495 -4.070 11.622 1.00 92.62 204 GLN A N 1
ATOM 1548 C CA . GLN A 1 204 ? -20.913 -4.380 11.818 1.00 92.62 204 GLN A CA 1
ATOM 1549 C C . GLN A 1 204 ? -21.339 -4.244 13.289 1.00 92.62 204 GLN A C 1
ATOM 1551 O O . GLN A 1 204 ? -22.300 -3.531 13.583 1.00 92.62 204 GLN A O 1
ATOM 1556 N N . HIS A 1 205 ? -20.614 -4.881 14.215 1.00 91.56 205 HIS A N 1
ATOM 1557 C CA . HIS A 1 205 ? -20.949 -4.920 15.646 1.00 91.56 205 HIS A CA 1
ATOM 1558 C C . HIS A 1 205 ? -20.965 -3.528 16.292 1.00 91.56 205 HIS A C 1
ATOM 1560 O O . HIS A 1 205 ? -21.851 -3.205 17.083 1.00 91.56 205 HIS A O 1
ATOM 1566 N N . LEU A 1 206 ? -20.014 -2.666 15.923 1.00 91.50 206 LEU A N 1
ATOM 1567 C CA . LEU A 1 206 ? -19.945 -1.288 16.409 1.00 91.50 206 LEU A CA 1
ATOM 1568 C C . LEU A 1 206 ? -21.073 -0.424 15.824 1.00 91.50 206 LEU A C 1
ATOM 1570 O O . LEU A 1 206 ? -21.733 0.292 16.580 1.00 91.50 206 LEU A O 1
ATOM 1574 N N . ARG A 1 207 ? -21.371 -0.542 14.520 1.00 92.19 207 ARG A N 1
ATOM 1575 C CA . ARG A 1 207 ? -22.504 0.168 13.893 1.00 92.19 207 ARG A CA 1
ATOM 1576 C C . ARG A 1 207 ? -23.848 -0.241 14.510 1.00 92.19 207 ARG A C 1
ATOM 1578 O O . ARG A 1 207 ? -24.673 0.629 14.772 1.00 92.19 207 ARG A O 1
ATOM 1585 N N . GLN A 1 208 ? -24.044 -1.522 14.837 1.00 90.00 208 GLN A N 1
ATOM 1586 C CA . GLN A 1 208 ? -25.245 -2.018 15.534 1.00 90.00 208 GLN A CA 1
ATOM 1587 C C . GLN A 1 208 ? -25.446 -1.394 16.927 1.00 90.00 208 GLN A C 1
ATOM 1589 O O . GLN A 1 208 ? -26.582 -1.171 17.338 1.00 90.00 208 GLN A O 1
ATOM 1594 N N . HIS A 1 209 ? -24.365 -1.051 17.633 1.00 85.25 209 HIS A N 1
ATOM 1595 C CA . HIS A 1 209 ? -24.430 -0.354 18.924 1.00 85.25 209 HIS A CA 1
ATOM 1596 C C . HIS A 1 209 ? -24.478 1.182 18.795 1.00 85.25 209 HIS A C 1
ATOM 1598 O O . HIS A 1 209 ? -24.512 1.883 19.807 1.00 85.25 209 HIS A O 1
ATOM 1604 N N . GLY A 1 210 ? -24.530 1.716 17.569 1.00 83.31 210 GLY A N 1
ATOM 1605 C CA . GLY A 1 210 ? -24.681 3.143 17.273 1.00 83.31 210 GLY A CA 1
ATOM 1606 C C . GLY A 1 210 ? -23.377 3.914 17.043 1.00 83.31 210 GLY A C 1
ATOM 1607 O O . GLY A 1 210 ? -23.444 5.125 16.843 1.00 83.31 210 GLY A O 1
ATOM 1608 N N . TYR A 1 211 ? -22.211 3.255 17.060 1.00 87.69 211 TYR A N 1
ATOM 1609 C CA . TYR A 1 211 ? -20.928 3.915 16.796 1.00 87.69 211 TYR A CA 1
ATOM 1610 C C . TYR A 1 211 ? -20.790 4.313 15.326 1.00 87.69 211 TYR A C 1
ATOM 1612 O O . TYR A 1 211 ? -21.048 3.517 14.418 1.00 87.69 211 TYR A O 1
ATOM 1620 N N . GLN A 1 212 ? -20.282 5.520 15.097 1.00 89.25 212 GLN A N 1
ATOM 1621 C CA . GLN A 1 212 ? -19.787 5.936 13.789 1.00 89.25 212 GLN A CA 1
ATOM 1622 C C . GLN A 1 212 ? -18.335 5.472 13.627 1.00 89.25 212 GLN A C 1
ATOM 1624 O O . GLN A 1 212 ? -17.580 5.413 14.597 1.00 89.25 212 GLN A O 1
ATOM 1629 N N . LEU A 1 213 ? -17.925 5.151 12.401 1.00 92.19 213 LEU A N 1
ATOM 1630 C CA . LEU A 1 213 ? -16.566 4.699 12.096 1.00 92.19 213 LEU A CA 1
ATOM 1631 C C . LEU A 1 213 ? -15.940 5.626 11.062 1.00 92.19 213 LEU A C 1
ATOM 1633 O O . LEU A 1 213 ? -16.453 5.754 9.952 1.00 92.19 213 LEU A O 1
ATOM 1637 N N . LYS A 1 214 ? -14.815 6.248 11.424 1.00 92.00 214 LYS A N 1
ATOM 1638 C CA . LYS A 1 214 ? -13.911 6.868 10.454 1.00 92.00 214 LYS A CA 1
ATOM 1639 C C . LYS A 1 214 ? -12.932 5.792 9.997 1.00 92.00 214 LYS A C 1
ATOM 1641 O O . LYS A 1 214 ? -11.857 5.635 10.578 1.00 92.00 214 LYS A O 1
ATOM 1646 N N . ASP A 1 215 ? -13.393 5.021 9.016 1.00 90.31 215 ASP A N 1
ATOM 1647 C CA . ASP A 1 215 ? -12.645 3.971 8.329 1.00 90.31 215 ASP A CA 1
ATOM 1648 C C . ASP A 1 215 ? -11.371 4.526 7.646 1.00 90.31 215 ASP A C 1
ATOM 1650 O O . ASP A 1 215 ? -11.292 5.708 7.300 1.00 90.31 215 ASP A O 1
ATOM 1654 N N . ALA A 1 216 ? -10.372 3.662 7.438 1.00 85.94 216 ALA A N 1
ATOM 1655 C CA . ALA A 1 216 ? -9.304 3.917 6.464 1.00 85.94 216 ALA A CA 1
ATOM 1656 C C . ALA A 1 216 ? -9.858 3.736 5.027 1.00 85.94 216 ALA A C 1
ATOM 1658 O O . ALA A 1 216 ? -10.939 3.158 4.886 1.00 85.94 216 ALA A O 1
ATOM 1659 N N . PRO A 1 217 ? -9.161 4.190 3.961 1.00 83.94 217 PRO A N 1
ATOM 1660 C CA . PRO A 1 217 ? -9.681 4.107 2.591 1.00 83.94 217 PRO A CA 1
ATOM 1661 C C . PRO A 1 217 ? -10.170 2.691 2.222 1.00 83.94 217 PRO A C 1
ATOM 1663 O O . PRO A 1 217 ? -9.478 1.721 2.569 1.00 83.94 217 PRO A O 1
ATOM 1666 N N . PRO A 1 218 ? -11.336 2.536 1.559 1.00 83.56 218 PRO A N 1
ATOM 1667 C CA . PRO A 1 218 ? -11.962 1.230 1.330 1.00 83.56 218 PRO A CA 1
ATOM 1668 C C . PRO A 1 218 ? -11.052 0.213 0.632 1.00 83.56 218 PRO A C 1
ATOM 1670 O O . PRO A 1 218 ? -11.085 -0.974 0.950 1.00 83.56 218 PRO A O 1
ATOM 1673 N N . GLU A 1 219 ? -10.186 0.683 -0.260 1.00 80.44 219 GLU A N 1
ATOM 1674 C CA . GLU A 1 219 ? -9.216 -0.099 -1.029 1.00 80.44 219 GLU A CA 1
ATOM 1675 C C . GLU A 1 219 ? -8.145 -0.675 -0.096 1.00 80.44 219 GLU A C 1
ATOM 1677 O O . GLU A 1 219 ? -7.798 -1.853 -0.171 1.00 80.44 219 GLU A O 1
ATOM 1682 N N . VAL A 1 220 ? -7.668 0.139 0.851 1.00 83.81 220 VAL A N 1
ATOM 1683 C CA . VAL A 1 220 ? -6.676 -0.255 1.859 1.00 83.81 220 VAL A CA 1
ATOM 1684 C C . VAL A 1 220 ? -7.278 -1.257 2.845 1.00 83.81 220 VAL A C 1
ATOM 1686 O O . VAL A 1 220 ? -6.630 -2.252 3.175 1.00 83.81 220 VAL A O 1
ATOM 1689 N N . ILE A 1 221 ? -8.527 -1.045 3.274 1.00 87.19 221 ILE A N 1
ATOM 1690 C CA . ILE A 1 221 ? -9.268 -2.025 4.082 1.00 87.19 221 ILE A CA 1
ATOM 1691 C C . ILE A 1 221 ? -9.431 -3.335 3.297 1.00 87.19 221 ILE A C 1
ATOM 1693 O O . ILE A 1 221 ? -9.066 -4.389 3.811 1.00 87.19 221 ILE A O 1
ATOM 1697 N N . SER A 1 222 ? -9.884 -3.280 2.042 1.00 84.94 222 SER A N 1
ATOM 1698 C CA . SER A 1 222 ? -10.067 -4.441 1.159 1.00 84.94 222 SER A CA 1
ATOM 1699 C C . SER A 1 222 ? -8.781 -5.265 0.998 1.00 84.94 222 SER A C 1
ATOM 1701 O O . SER A 1 222 ? -8.777 -6.470 1.264 1.00 84.94 222 SER A O 1
ATOM 1703 N N . ILE A 1 223 ? -7.654 -4.619 0.673 1.00 82.88 223 ILE A N 1
ATOM 1704 C CA . ILE A 1 223 ? -6.341 -5.270 0.523 1.00 82.88 223 ILE A CA 1
ATOM 1705 C C . ILE A 1 223 ? -5.918 -5.997 1.811 1.00 82.88 223 ILE A C 1
ATOM 1707 O O . ILE A 1 223 ? -5.398 -7.117 1.743 1.00 82.88 223 ILE A O 1
ATOM 1711 N N . LEU A 1 224 ? -6.147 -5.390 2.981 1.00 86.44 224 LEU A N 1
ATOM 1712 C CA . LEU A 1 224 ? -5.763 -5.951 4.282 1.00 86.44 224 LEU A CA 1
ATOM 1713 C C . LEU A 1 224 ? -6.711 -7.062 4.763 1.00 86.44 224 LEU A C 1
ATOM 1715 O O . LEU A 1 224 ? -6.235 -8.051 5.324 1.00 86.44 224 LEU A O 1
ATOM 1719 N N . VAL A 1 225 ? -8.021 -6.921 4.531 1.00 86.38 225 VAL A N 1
ATOM 1720 C CA . VAL A 1 225 ? -9.063 -7.911 4.859 1.00 86.38 225 VAL A CA 1
ATOM 1721 C C . VAL A 1 225 ? -8.882 -9.168 4.010 1.00 86.38 225 VAL A C 1
ATOM 1723 O O . VAL A 1 225 ? -8.679 -10.256 4.549 1.00 86.38 225 VAL A O 1
ATOM 1726 N N . HIS A 1 226 ? -8.914 -9.020 2.683 1.00 80.88 226 HIS A N 1
ATOM 1727 C CA . HIS A 1 226 ? -8.905 -10.147 1.749 1.00 80.88 226 HIS A CA 1
ATOM 1728 C C . HIS A 1 226 ? -7.511 -10.750 1.544 1.00 80.88 226 HIS A C 1
ATOM 1730 O O . HIS A 1 226 ? -7.403 -11.886 1.089 1.00 80.88 226 HIS A O 1
ATOM 1736 N N . HIS A 1 227 ? -6.444 -10.029 1.922 1.00 70.38 227 HIS A N 1
ATOM 1737 C CA . HIS A 1 227 ? -5.055 -10.436 1.698 1.00 70.38 227 HIS A CA 1
ATOM 1738 C C . HIS A 1 227 ? -4.813 -10.761 0.212 1.00 70.38 227 HIS A C 1
ATOM 1740 O O . HIS A 1 227 ? -4.416 -11.870 -0.154 1.00 70.38 227 HIS A O 1
ATOM 1746 N N . ASN A 1 228 ? -5.015 -9.752 -0.646 1.00 63.03 228 ASN A N 1
ATOM 1747 C CA . ASN A 1 228 ? -4.819 -9.806 -2.106 1.00 63.03 228 ASN A CA 1
ATOM 1748 C C . ASN A 1 228 ? -3.322 -9.857 -2.491 1.00 63.03 228 ASN A C 1
ATOM 1750 O O . ASN A 1 228 ? -2.803 -9.082 -3.289 1.00 63.03 228 ASN A O 1
ATOM 1754 N N . SER A 1 229 ? -2.585 -10.767 -1.861 1.00 63.38 229 SER A N 1
ATOM 1755 C CA . SER A 1 229 ? -1.153 -10.954 -2.008 1.00 63.38 229 SER A CA 1
ATOM 1756 C C . SER A 1 229 ? -0.866 -11.871 -3.194 1.00 63.38 229 SER A C 1
ATOM 1758 O O . SER A 1 229 ? -0.804 -13.086 -3.027 1.00 63.38 229 SER A O 1
ATOM 1760 N N . ARG A 1 230 ? -0.597 -11.288 -4.371 1.00 64.06 230 ARG A N 1
ATOM 1761 C CA . ARG A 1 230 ? -0.170 -12.012 -5.590 1.00 64.06 230 ARG A CA 1
ATOM 1762 C C . ARG A 1 230 ? 1.144 -12.810 -5.435 1.00 64.06 230 ARG A C 1
ATOM 1764 O O . ARG A 1 230 ? 1.524 -13.553 -6.334 1.00 64.06 230 ARG A O 1
ATOM 1771 N N . PHE A 1 231 ? 1.839 -12.688 -4.299 1.00 66.44 231 PHE A N 1
ATOM 1772 C CA . PHE A 1 231 ? 2.984 -13.524 -3.926 1.00 66.44 231 PHE A CA 1
ATOM 1773 C C . PHE A 1 231 ? 2.596 -15.008 -3.811 1.00 66.44 231 PHE A C 1
ATOM 1775 O O . PHE A 1 231 ? 2.059 -15.447 -2.793 1.00 66.44 231 PHE A O 1
ATOM 1782 N N . ASN A 1 232 ? 2.925 -15.783 -4.845 1.00 71.12 232 ASN A N 1
ATOM 1783 C CA . ASN A 1 232 ? 2.832 -17.238 -4.849 1.00 71.12 232 ASN A CA 1
ATOM 1784 C C . ASN A 1 232 ? 4.228 -17.857 -4.612 1.00 71.12 232 ASN A C 1
ATOM 1786 O O . ASN A 1 232 ? 5.004 -17.959 -5.563 1.00 71.12 232 ASN A O 1
ATOM 1790 N N . PRO A 1 233 ? 4.558 -18.336 -3.395 1.00 67.81 233 PRO A N 1
ATOM 1791 C CA . PRO A 1 233 ? 5.874 -18.910 -3.096 1.00 67.81 233 PRO A CA 1
ATOM 1792 C C . PRO A 1 233 ? 6.170 -20.228 -3.834 1.00 67.81 233 PRO A C 1
ATOM 1794 O O . PRO A 1 233 ? 7.290 -20.722 -3.746 1.00 67.81 233 PRO A O 1
ATOM 1797 N N . LYS A 1 234 ? 5.188 -20.809 -4.542 1.00 80.38 234 LYS A N 1
ATOM 1798 C CA . LYS A 1 234 ? 5.356 -22.017 -5.363 1.00 80.38 234 LYS A CA 1
ATOM 1799 C C . LYS A 1 234 ? 5.661 -21.724 -6.838 1.00 80.38 234 LYS A C 1
ATOM 1801 O O . LYS A 1 234 ? 5.958 -22.665 -7.562 1.00 80.38 234 LYS A O 1
ATOM 1806 N N . MET A 1 235 ? 5.578 -20.467 -7.290 1.00 88.44 235 MET A N 1
ATOM 1807 C CA . MET A 1 235 ? 5.854 -20.108 -8.686 1.00 88.44 235 MET A CA 1
ATOM 1808 C C . MET A 1 235 ? 7.319 -20.403 -9.039 1.00 88.44 235 MET A C 1
ATOM 1810 O O . MET A 1 235 ? 8.240 -19.956 -8.352 1.00 88.44 235 MET A O 1
ATOM 1814 N N . SER A 1 236 ? 7.544 -21.135 -10.127 1.00 93.50 236 SER A N 1
ATOM 1815 C CA . SER A 1 236 ? 8.877 -21.419 -10.660 1.00 93.50 236 SER A CA 1
ATOM 1816 C C . SER A 1 236 ? 9.463 -20.228 -11.428 1.00 93.50 236 SER A C 1
ATOM 1818 O O . SER A 1 236 ? 8.759 -19.311 -11.855 1.00 93.50 236 SER A O 1
ATOM 1820 N N . MET A 1 237 ? 10.779 -20.256 -11.669 1.00 92.81 237 MET A N 1
ATOM 1821 C CA . MET A 1 237 ? 11.436 -19.276 -12.550 1.00 92.81 237 MET A CA 1
ATOM 1822 C C . MET A 1 237 ? 10.938 -19.354 -14.004 1.00 92.81 237 MET A C 1
ATOM 1824 O O . MET A 1 237 ? 10.978 -18.348 -14.707 1.00 92.81 237 MET A O 1
ATOM 1828 N N . GLN A 1 238 ? 10.465 -20.519 -14.461 1.00 94.19 238 GLN A N 1
ATOM 1829 C CA . GLN A 1 238 ? 9.980 -20.704 -15.831 1.00 94.19 238 GLN A CA 1
ATOM 1830 C C . GLN A 1 238 ? 8.592 -20.081 -16.023 1.00 94.19 238 GLN A C 1
ATOM 1832 O O . GLN A 1 238 ? 8.400 -19.320 -16.970 1.00 94.19 238 GLN A O 1
ATOM 1837 N N . GLU A 1 239 ? 7.662 -20.323 -15.095 1.00 94.19 239 GLU A N 1
ATOM 1838 C CA . GLU A 1 239 ? 6.335 -19.687 -15.089 1.00 94.19 239 GLU A CA 1
ATOM 1839 C C . GLU A 1 239 ? 6.453 -18.165 -14.932 1.00 94.19 239 GLU A C 1
ATOM 1841 O O . GLU A 1 239 ? 5.834 -17.414 -15.684 1.00 94.19 239 GLU A O 1
ATOM 1846 N N . ALA A 1 240 ? 7.307 -17.695 -14.013 1.00 94.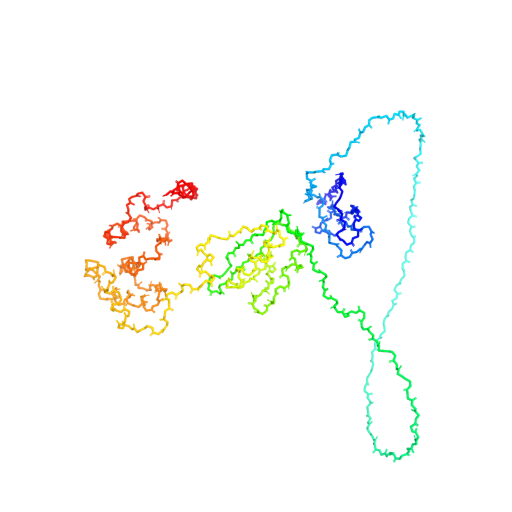25 240 ALA A N 1
ATOM 1847 C CA . ALA A 1 240 ? 7.585 -16.269 -13.847 1.00 94.25 240 ALA A CA 1
ATOM 1848 C C . ALA A 1 240 ? 8.189 -15.642 -15.119 1.00 94.25 240 ALA A C 1
ATOM 1850 O O . ALA A 1 240 ? 7.867 -14.504 -15.464 1.00 94.25 240 ALA A O 1
ATOM 1851 N N . GLY A 1 241 ? 9.032 -16.390 -15.842 1.00 95.94 241 GLY A N 1
ATOM 1852 C CA . GLY A 1 241 ? 9.608 -15.985 -17.125 1.00 95.94 241 GLY A CA 1
ATOM 1853 C C . GLY A 1 241 ? 8.560 -15.842 -18.224 1.00 95.94 241 GLY A C 1
ATOM 1854 O O . GLY A 1 241 ? 8.511 -14.818 -18.904 1.00 95.94 241 GLY A O 1
ATOM 1855 N N . GLN A 1 242 ? 7.685 -16.839 -18.360 1.00 95.75 242 GLN A N 1
ATOM 1856 C CA . GLN A 1 242 ? 6.568 -16.821 -19.306 1.00 95.75 242 GLN A CA 1
ATOM 1857 C C . GLN A 1 242 ? 5.590 -15.679 -18.994 1.00 95.75 242 GLN A C 1
ATOM 1859 O O . GLN A 1 242 ? 5.216 -14.932 -19.898 1.00 95.75 242 GLN A O 1
ATOM 1864 N N . PHE A 1 243 ? 5.246 -15.476 -17.717 1.00 93.81 243 PHE A N 1
ATOM 1865 C CA . PHE A 1 243 ? 4.389 -14.371 -17.289 1.00 93.81 243 PHE A CA 1
ATOM 1866 C C . PHE A 1 243 ? 5.017 -13.008 -17.612 1.00 93.81 243 PHE A C 1
ATOM 1868 O O . PHE A 1 243 ? 4.362 -12.182 -18.247 1.00 93.81 243 PHE A O 1
ATOM 1875 N N . ALA A 1 244 ? 6.292 -12.787 -17.267 1.00 94.62 244 ALA A N 1
ATOM 1876 C CA . ALA A 1 244 ? 6.996 -11.542 -17.583 1.00 94.62 244 ALA A CA 1
ATOM 1877 C C . ALA A 1 244 ? 6.989 -11.240 -19.093 1.00 94.62 244 ALA A C 1
ATOM 1879 O O . ALA A 1 244 ? 6.603 -10.145 -19.494 1.00 94.62 244 ALA A O 1
ATOM 1880 N N . VAL A 1 245 ? 7.326 -12.223 -19.936 1.00 94.44 245 VAL A N 1
ATOM 1881 C CA . VAL A 1 245 ? 7.311 -12.074 -21.405 1.00 94.44 245 VAL A CA 1
ATOM 1882 C C . VAL A 1 245 ? 5.897 -11.829 -21.953 1.00 94.44 245 VAL A C 1
ATOM 1884 O O . VAL A 1 245 ? 5.750 -11.119 -22.943 1.00 94.44 245 VAL A O 1
ATOM 1887 N N . SER A 1 246 ? 4.852 -12.363 -21.311 1.00 93.38 246 SER A N 1
ATOM 1888 C CA . SER A 1 246 ? 3.455 -12.137 -21.719 1.00 93.38 246 SER A CA 1
ATOM 1889 C C . SER A 1 246 ? 2.894 -10.757 -21.347 1.00 93.38 246 SER A C 1
ATOM 1891 O O . SER A 1 246 ? 1.888 -10.340 -21.919 1.00 93.38 246 SER A O 1
ATOM 1893 N N . ARG A 1 247 ? 3.508 -10.052 -20.383 1.00 93.00 247 ARG A N 1
ATOM 1894 C CA . ARG A 1 247 ? 3.016 -8.761 -19.867 1.00 93.00 247 ARG A CA 1
ATOM 1895 C C . ARG A 1 247 ? 3.891 -7.566 -20.249 1.00 93.00 247 ARG A C 1
ATOM 1897 O O . ARG A 1 247 ? 3.358 -6.503 -20.557 1.00 93.00 247 ARG A O 1
ATOM 1904 N N . VAL A 1 248 ? 5.218 -7.716 -20.245 1.00 93.88 248 VAL A N 1
ATOM 1905 C CA . VAL A 1 248 ? 6.138 -6.643 -20.647 1.00 93.88 248 VAL A CA 1
ATOM 1906 C C . VAL A 1 248 ? 6.104 -6.494 -22.167 1.00 93.88 248 VAL A C 1
ATOM 1908 O O . VAL A 1 248 ? 6.341 -7.453 -22.896 1.00 93.88 248 VAL A O 1
ATOM 1911 N N . SER A 1 249 ? 5.853 -5.279 -22.664 1.00 93.50 249 SER A N 1
ATOM 1912 C CA . SER A 1 249 ? 5.791 -5.042 -24.115 1.00 93.50 249 SER A CA 1
ATOM 1913 C C . SER A 1 249 ? 7.097 -5.451 -24.833 1.00 93.50 249 SER A C 1
ATOM 1915 O O . SER A 1 249 ? 8.182 -5.181 -24.305 1.00 93.50 249 SER A O 1
ATOM 1917 N N . PRO A 1 250 ? 7.045 -6.037 -26.049 1.00 93.62 250 PRO A N 1
ATOM 1918 C CA . PRO A 1 250 ? 8.247 -6.495 -26.758 1.00 93.62 250 PRO A CA 1
ATOM 1919 C C . PRO A 1 250 ? 9.295 -5.396 -27.007 1.00 93.62 250 PRO A C 1
ATOM 1921 O O . PRO A 1 250 ? 10.498 -5.664 -26.985 1.00 93.62 250 PRO A O 1
ATOM 1924 N N . SER A 1 251 ? 8.859 -4.145 -27.186 1.00 92.00 251 SER A N 1
ATOM 1925 C CA . SER A 1 251 ? 9.729 -2.973 -27.356 1.00 92.00 251 SER A CA 1
ATOM 1926 C C . SER A 1 251 ? 10.438 -2.546 -26.065 1.00 92.00 251 SER A C 1
ATOM 1928 O O . SER A 1 251 ? 11.551 -2.033 -26.133 1.00 92.00 251 SER A O 1
ATOM 1930 N N . LEU A 1 252 ? 9.849 -2.789 -24.889 1.00 93.81 252 LEU A N 1
ATOM 1931 C CA . LEU A 1 252 ? 10.524 -2.609 -23.600 1.00 93.81 252 LEU A CA 1
ATOM 1932 C C . LEU A 1 252 ? 11.448 -3.799 -23.305 1.00 93.81 252 LEU A C 1
ATOM 1934 O O . LEU A 1 252 ? 12.625 -3.612 -23.007 1.00 93.81 252 LEU A O 1
ATOM 1938 N N . TRP A 1 253 ? 10.944 -5.026 -23.462 1.00 95.88 253 TRP A N 1
ATOM 1939 C CA . TRP A 1 253 ? 11.680 -6.258 -23.160 1.00 95.88 253 TRP A CA 1
ATOM 1940 C C . TRP A 1 253 ? 12.972 -6.403 -23.975 1.00 95.88 253 TRP A C 1
ATOM 1942 O O . TRP A 1 253 ? 14.013 -6.771 -23.432 1.00 95.88 253 TRP A O 1
ATOM 1952 N N . SER A 1 254 ? 12.934 -6.063 -25.267 1.00 94.94 254 SER A N 1
ATOM 1953 C CA . SER A 1 254 ? 14.111 -6.107 -26.148 1.00 94.94 254 SER A CA 1
ATOM 1954 C C . SER A 1 254 ? 15.209 -5.111 -25.748 1.00 94.94 254 SER A C 1
ATOM 1956 O O . SER A 1 254 ? 16.386 -5.448 -25.876 1.00 94.94 254 SER A O 1
ATOM 1958 N N . ARG A 1 255 ? 14.849 -3.939 -25.200 1.00 95.50 255 ARG A N 1
ATOM 1959 C CA . ARG A 1 255 ? 15.794 -2.909 -24.728 1.00 95.50 255 ARG A CA 1
ATOM 1960 C C . ARG A 1 255 ? 16.452 -3.237 -23.378 1.00 95.50 255 ARG A C 1
ATOM 1962 O O . ARG A 1 255 ? 17.492 -2.663 -23.075 1.00 95.50 255 ARG A O 1
ATOM 1969 N N . LEU A 1 256 ? 15.879 -4.139 -22.574 1.00 96.56 256 LEU A N 1
ATOM 1970 C CA . LEU A 1 256 ? 16.473 -4.572 -21.300 1.00 96.56 256 LEU A CA 1
ATOM 1971 C C . LEU A 1 256 ? 17.727 -5.430 -21.517 1.00 96.56 256 LEU A C 1
ATOM 1973 O O . LEU A 1 256 ? 17.712 -6.348 -22.343 1.00 96.56 256 LEU A O 1
ATOM 1977 N N . PHE A 1 257 ? 18.763 -5.223 -20.699 1.00 96.81 257 PHE A N 1
ATOM 1978 C CA . PHE A 1 257 ? 19.900 -6.145 -20.599 1.00 96.81 257 PHE A CA 1
ATOM 1979 C C . PHE A 1 257 ? 19.489 -7.493 -19.985 1.00 96.81 257 PHE A C 1
ATOM 1981 O O . PHE A 1 257 ? 18.491 -7.595 -19.270 1.00 96.81 257 PHE A O 1
ATOM 1988 N N . ARG A 1 258 ? 20.300 -8.538 -20.205 1.00 96.56 258 ARG A N 1
ATOM 1989 C CA . ARG A 1 258 ? 20.039 -9.896 -19.692 1.00 96.56 258 ARG A CA 1
ATOM 1990 C C . ARG A 1 258 ? 19.783 -9.928 -18.176 1.00 96.56 258 ARG A C 1
ATOM 1992 O O . ARG A 1 258 ? 18.759 -10.463 -17.765 1.00 96.56 258 ARG A O 1
ATOM 1999 N N . TYR A 1 259 ? 20.659 -9.319 -17.374 1.00 95.50 259 TYR A N 1
ATOM 2000 C CA . TYR A 1 259 ? 20.514 -9.286 -15.911 1.00 95.50 259 TYR A CA 1
ATOM 2001 C C . TYR A 1 259 ? 19.240 -8.542 -15.470 1.00 95.50 259 TYR A C 1
ATOM 2003 O O . TYR A 1 259 ? 18.571 -8.963 -14.532 1.00 95.50 259 TYR A O 1
ATOM 2011 N N . GLN A 1 260 ? 18.835 -7.495 -16.200 1.00 97.25 260 GLN A N 1
ATOM 2012 C CA . GLN A 1 260 ? 17.602 -6.756 -15.918 1.00 97.25 260 GLN A CA 1
ATOM 2013 C C . GLN A 1 260 ? 16.362 -7.619 -16.187 1.00 97.25 260 GLN A C 1
ATOM 2015 O O . GLN A 1 260 ? 15.425 -7.608 -15.392 1.00 97.25 260 GLN A O 1
ATOM 2020 N N . ARG A 1 261 ? 16.366 -8.417 -17.268 1.00 97.12 261 ARG A N 1
ATOM 2021 C CA . ARG A 1 261 ? 15.305 -9.401 -17.556 1.00 97.12 261 ARG A CA 1
ATOM 2022 C C . ARG A 1 261 ? 15.238 -10.476 -16.471 1.00 97.12 261 ARG A C 1
ATOM 2024 O O . ARG A 1 261 ? 14.155 -10.756 -15.969 1.00 97.12 261 ARG A O 1
ATOM 2031 N N . GLU A 1 262 ? 16.380 -11.035 -16.070 1.00 95.88 262 GLU A N 1
ATOM 2032 C CA . GLU A 1 262 ? 16.471 -12.015 -14.976 1.00 95.88 262 GLU A CA 1
ATOM 2033 C C . GLU A 1 262 ? 15.950 -11.426 -13.647 1.00 95.88 262 GLU A C 1
ATOM 2035 O O . GLU A 1 262 ? 15.187 -12.085 -12.939 1.00 95.88 262 GLU A O 1
ATOM 2040 N N . GLY A 1 263 ? 16.248 -10.152 -13.365 1.00 96.12 263 GLY A N 1
ATOM 2041 C CA . GLY A 1 263 ? 15.701 -9.398 -12.236 1.00 96.12 263 GLY A CA 1
ATOM 2042 C C . GLY A 1 263 ? 14.186 -9.167 -12.312 1.00 96.12 263 GLY A C 1
ATOM 2043 O O . GLY A 1 263 ? 13.497 -9.351 -11.312 1.00 96.12 263 GLY A O 1
ATOM 2044 N N . VAL A 1 264 ? 13.628 -8.834 -13.483 1.00 96.56 264 VAL A N 1
ATOM 2045 C CA . VAL A 1 264 ? 12.164 -8.744 -13.671 1.00 96.56 264 VAL A CA 1
ATOM 2046 C C . VAL A 1 264 ? 11.499 -10.100 -13.414 1.00 96.56 264 VAL A C 1
ATOM 2048 O O . VAL A 1 264 ? 10.496 -10.158 -12.707 1.00 96.56 264 VAL A O 1
ATOM 2051 N N . VAL A 1 265 ? 12.075 -11.202 -13.905 1.00 96.25 265 VAL A N 1
ATOM 2052 C CA . VAL A 1 265 ? 11.557 -12.561 -13.657 1.00 96.25 265 VAL A CA 1
ATOM 2053 C C . VAL A 1 265 ? 11.623 -12.931 -12.172 1.00 96.25 265 VAL A C 1
ATOM 2055 O O . VAL A 1 265 ? 10.652 -13.462 -11.632 1.00 96.25 265 VAL A O 1
ATOM 2058 N N . ALA A 1 266 ? 12.715 -12.600 -11.478 1.00 94.69 266 ALA A N 1
ATOM 2059 C CA . ALA A 1 266 ? 12.805 -12.767 -10.028 1.00 94.69 266 ALA A CA 1
ATOM 2060 C C . ALA A 1 266 ? 11.734 -11.938 -9.291 1.00 94.69 266 ALA A C 1
ATOM 2062 O O . ALA A 1 266 ? 11.057 -12.459 -8.405 1.00 94.69 266 ALA A O 1
ATOM 2063 N N . GLY A 1 267 ? 11.509 -10.689 -9.708 1.00 94.12 267 GLY A N 1
ATOM 2064 C CA . GLY A 1 267 ? 10.453 -9.824 -9.178 1.00 94.12 267 GLY A CA 1
ATOM 2065 C C . GLY A 1 267 ? 9.042 -10.370 -9.405 1.00 94.12 267 GLY A C 1
ATOM 2066 O O . GLY A 1 267 ? 8.200 -10.272 -8.513 1.00 94.12 267 GLY A O 1
ATOM 2067 N N . VAL A 1 268 ? 8.780 -10.996 -10.557 1.00 94.00 268 VAL A N 1
ATOM 2068 C CA . VAL A 1 268 ? 7.515 -11.697 -10.834 1.00 94.00 268 VAL A CA 1
ATOM 2069 C C . VAL A 1 268 ? 7.351 -12.912 -9.919 1.00 94.00 268 VAL A C 1
ATOM 2071 O O . VAL A 1 268 ? 6.313 -13.042 -9.273 1.00 94.00 268 VAL A O 1
ATOM 2074 N N . ARG A 1 269 ? 8.393 -13.738 -9.752 1.00 92.12 269 ARG A N 1
ATOM 2075 C CA . ARG A 1 269 ? 8.370 -14.882 -8.818 1.00 92.12 269 ARG A CA 1
ATOM 2076 C C . ARG A 1 269 ? 8.136 -14.458 -7.361 1.00 92.12 269 ARG A C 1
ATOM 2078 O O . ARG A 1 269 ? 7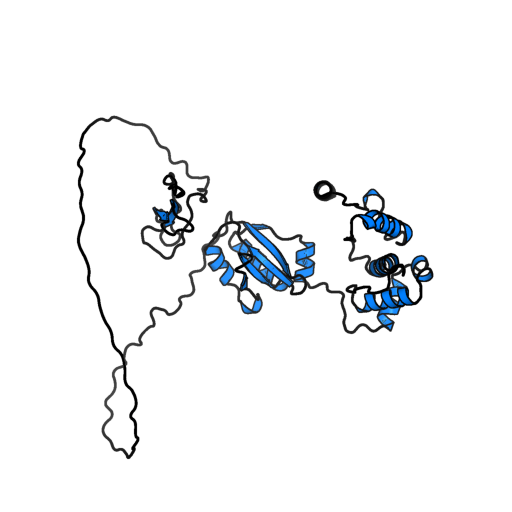.580 -15.216 -6.573 1.00 92.12 269 ARG A O 1
ATOM 2085 N N . LEU A 1 270 ? 8.550 -13.242 -7.003 1.00 89.75 270 LEU A N 1
ATOM 2086 C CA . LEU A 1 270 ? 8.326 -12.618 -5.697 1.00 89.75 270 LEU A CA 1
ATOM 2087 C C . LEU A 1 270 ? 7.024 -11.789 -5.626 1.00 89.75 270 LEU A C 1
ATOM 2089 O O . LEU A 1 270 ? 6.828 -11.037 -4.670 1.00 89.75 270 LEU A O 1
ATOM 2093 N N . GLY A 1 271 ? 6.111 -11.912 -6.597 1.00 87.56 271 GLY A N 1
ATOM 2094 C CA . GLY A 1 271 ? 4.816 -11.216 -6.594 1.00 87.56 271 GLY A CA 1
ATOM 2095 C C . GLY A 1 271 ? 4.943 -9.692 -6.503 1.00 87.56 271 GLY A C 1
ATOM 2096 O O . GLY A 1 271 ? 4.189 -9.056 -5.770 1.00 87.56 271 GLY A O 1
ATOM 2097 N N . GLY A 1 272 ? 5.968 -9.128 -7.152 1.00 88.38 272 GLY A N 1
ATOM 2098 C CA . GLY A 1 272 ? 6.301 -7.701 -7.155 1.00 88.38 272 GLY A CA 1
ATOM 2099 C C . GLY A 1 272 ? 7.116 -7.228 -5.944 1.00 88.38 272 GLY A C 1
ATOM 2100 O O . GLY A 1 272 ? 7.626 -6.111 -5.953 1.00 88.38 272 GLY A O 1
ATOM 2101 N N . ARG A 1 273 ? 7.289 -8.058 -4.905 1.00 87.38 273 ARG A N 1
ATOM 2102 C CA . ARG A 1 273 ? 7.930 -7.673 -3.636 1.00 87.38 273 ARG A CA 1
ATOM 2103 C C . ARG A 1 273 ? 9.425 -7.997 -3.640 1.00 87.38 273 ARG A C 1
ATOM 2105 O O . ARG A 1 273 ? 9.835 -9.068 -3.201 1.00 87.38 273 ARG A O 1
ATOM 2112 N N . MET A 1 274 ? 10.247 -7.071 -4.130 1.00 89.94 274 MET A N 1
ATOM 2113 C CA . MET A 1 274 ? 11.690 -7.279 -4.295 1.00 89.94 274 MET A CA 1
ATOM 2114 C C . MET A 1 274 ? 12.505 -6.015 -3.983 1.00 89.94 274 MET A C 1
ATOM 2116 O O . MET A 1 274 ? 12.068 -4.902 -4.261 1.00 89.94 274 MET A O 1
ATOM 2120 N N . LEU A 1 275 ? 13.721 -6.203 -3.460 1.00 93.62 275 LEU A N 1
ATOM 2121 C CA . LEU A 1 275 ? 14.753 -5.170 -3.362 1.00 93.62 275 LEU A CA 1
ATOM 2122 C C . LEU A 1 275 ? 15.760 -5.346 -4.509 1.00 93.62 275 LEU A C 1
ATOM 2124 O O . LEU A 1 275 ? 16.404 -6.388 -4.599 1.00 93.62 275 LEU A O 1
ATOM 2128 N N . LEU A 1 276 ? 15.912 -4.329 -5.362 1.00 92.00 276 LEU A N 1
ATOM 2129 C CA . LEU A 1 276 ? 16.953 -4.292 -6.395 1.00 92.00 276 LEU A CA 1
ATOM 2130 C C . LEU A 1 276 ? 18.265 -3.762 -5.805 1.00 92.00 276 LEU A C 1
ATOM 2132 O O . LEU A 1 276 ? 18.413 -2.560 -5.578 1.00 92.00 276 LEU A O 1
ATOM 2136 N N . ALA A 1 277 ? 19.197 -4.677 -5.541 1.00 91.75 277 ALA A N 1
ATOM 2137 C CA . ALA A 1 277 ? 20.489 -4.407 -4.905 1.00 91.75 277 ALA A CA 1
ATOM 2138 C C . ALA A 1 277 ? 21.647 -4.196 -5.905 1.00 91.75 277 ALA A C 1
ATOM 2140 O O . ALA A 1 277 ? 22.807 -4.193 -5.502 1.00 91.75 277 ALA A O 1
ATOM 2141 N N . ASP A 1 278 ? 21.346 -4.027 -7.197 1.00 89.38 278 ASP A N 1
ATOM 2142 C CA . ASP A 1 278 ? 22.341 -3.831 -8.260 1.00 89.38 278 ASP A CA 1
ATOM 2143 C C . ASP A 1 278 ? 23.183 -2.557 -8.034 1.00 89.38 278 ASP A C 1
ATOM 2145 O O . ASP A 1 278 ? 22.777 -1.646 -7.305 1.00 89.38 278 ASP A O 1
ATOM 2149 N N . GLU A 1 279 ? 24.327 -2.425 -8.704 1.00 92.75 279 GLU A N 1
ATOM 2150 C CA . GLU A 1 279 ? 25.196 -1.245 -8.578 1.00 92.75 279 GLU A CA 1
ATOM 2151 C C . GLU A 1 279 ? 24.559 0.054 -9.118 1.00 92.75 279 GLU A C 1
ATOM 2153 O O . GLU A 1 279 ? 23.504 0.073 -9.772 1.00 92.75 279 GLU A O 1
ATOM 2158 N N . MET A 1 280 ? 25.174 1.198 -8.805 1.00 89.31 280 MET A N 1
ATOM 2159 C CA . MET A 1 280 ? 24.768 2.485 -9.377 1.00 89.31 280 MET A CA 1
ATOM 2160 C C . MET A 1 280 ? 25.047 2.522 -10.889 1.00 89.31 280 MET A C 1
ATOM 2162 O O . MET A 1 280 ? 26.032 1.972 -11.361 1.00 89.31 280 MET A O 1
ATOM 2166 N N . GLY A 1 281 ? 24.149 3.136 -11.664 1.00 89.62 281 GLY A N 1
ATOM 2167 C CA . GLY A 1 281 ? 24.241 3.186 -13.131 1.00 89.62 281 GLY A CA 1
ATOM 2168 C C . GLY A 1 281 ? 23.590 2.014 -13.886 1.00 89.62 281 GLY A C 1
ATOM 2169 O O . GLY A 1 281 ? 23.131 2.227 -15.003 1.00 89.62 281 GLY A O 1
ATOM 2170 N N . LEU A 1 282 ? 23.420 0.827 -13.284 1.00 91.81 282 LEU A N 1
ATOM 2171 C CA . LEU A 1 282 ? 22.909 -0.392 -13.959 1.00 91.81 282 LEU A CA 1
ATOM 2172 C C . LEU A 1 282 ? 21.399 -0.394 -14.327 1.00 91.81 282 LEU A C 1
ATOM 2174 O O . LEU A 1 282 ? 20.780 -1.440 -14.509 1.00 91.81 282 LEU A O 1
ATOM 2178 N N . GLY A 1 283 ? 20.765 0.776 -14.447 1.00 93.19 283 GLY A N 1
ATOM 2179 C CA . GLY A 1 283 ? 19.398 0.890 -14.970 1.00 93.19 283 GLY A CA 1
ATOM 2180 C C . GLY A 1 283 ? 18.279 0.362 -14.060 1.00 93.19 283 GLY A C 1
ATOM 2181 O O . GLY A 1 283 ? 17.192 0.068 -14.554 1.00 93.19 283 GLY A O 1
ATOM 2182 N N . LYS A 1 284 ? 18.484 0.292 -12.735 1.00 95.56 284 LYS A N 1
ATOM 2183 C CA . LYS A 1 284 ? 17.449 -0.142 -11.767 1.00 95.56 284 LYS A CA 1
ATOM 2184 C C . LYS A 1 284 ? 16.075 0.519 -11.974 1.00 95.56 284 LYS A C 1
ATOM 2186 O O . LYS A 1 284 ? 15.056 -0.134 -11.781 1.00 95.56 284 LYS A O 1
ATOM 2191 N N . THR A 1 285 ? 16.032 1.782 -12.408 1.00 95.19 285 THR A N 1
ATOM 2192 C CA . THR A 1 285 ? 14.792 2.514 -12.729 1.00 95.19 285 THR A CA 1
ATOM 2193 C C . THR A 1 285 ? 13.993 1.856 -13.859 1.00 95.19 285 THR A C 1
ATOM 2195 O O . THR A 1 285 ? 12.804 1.601 -13.691 1.00 95.19 285 THR A O 1
ATOM 2198 N N . VAL A 1 286 ? 14.626 1.523 -14.992 1.00 95.69 286 VAL A N 1
ATOM 2199 C CA . VAL A 1 286 ? 13.939 0.855 -16.115 1.00 95.69 286 VAL A CA 1
ATOM 2200 C C . VAL A 1 286 ? 13.572 -0.589 -15.763 1.00 95.69 286 VAL A C 1
ATOM 2202 O O . VAL A 1 286 ? 12.480 -1.041 -16.094 1.00 95.69 286 VAL A O 1
ATOM 2205 N N . GLN A 1 287 ? 14.426 -1.290 -15.016 1.00 96.31 287 GLN A N 1
ATOM 2206 C CA . GLN A 1 287 ? 14.153 -2.637 -14.504 1.00 96.31 287 GLN A CA 1
ATOM 2207 C C . GLN A 1 287 ? 12.935 -2.661 -13.558 1.00 96.31 287 GLN A C 1
ATOM 2209 O O . GLN A 1 287 ? 12.096 -3.557 -13.654 1.00 9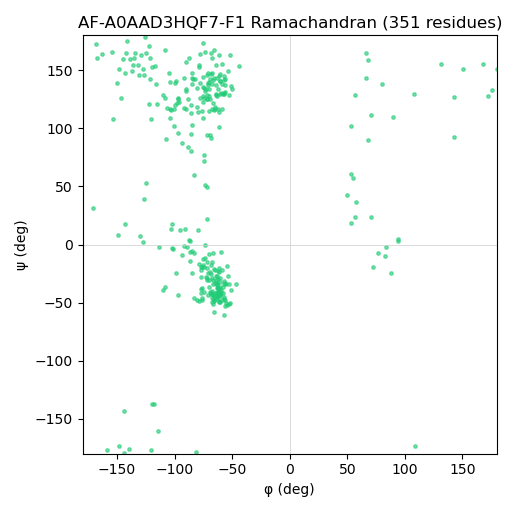6.31 287 GLN A O 1
ATOM 2214 N N . ALA A 1 288 ? 12.784 -1.644 -12.702 1.00 96.12 288 ALA A N 1
ATOM 2215 C CA . ALA A 1 288 ? 11.600 -1.461 -11.865 1.00 96.12 288 ALA A CA 1
ATOM 2216 C C . ALA A 1 288 ? 10.345 -1.129 -12.692 1.00 96.12 288 ALA A C 1
ATOM 2218 O O . ALA A 1 288 ? 9.310 -1.754 -12.484 1.00 96.12 288 ALA A O 1
ATOM 2219 N N . LEU A 1 289 ? 10.424 -0.209 -13.663 1.00 96.06 289 LEU A N 1
ATOM 2220 C CA . LEU A 1 289 ? 9.287 0.124 -14.538 1.00 96.06 289 LEU A CA 1
ATOM 2221 C C . LEU A 1 289 ? 8.834 -1.075 -15.390 1.00 96.06 289 LEU A C 1
ATOM 2223 O O . LEU A 1 289 ? 7.635 -1.294 -15.550 1.00 96.06 289 LEU A O 1
ATOM 2227 N N . ALA A 1 290 ? 9.768 -1.900 -15.871 1.00 96.38 290 ALA A N 1
ATOM 2228 C CA . ALA A 1 290 ? 9.451 -3.147 -16.558 1.00 96.38 290 ALA A CA 1
ATOM 2229 C C . ALA A 1 290 ? 8.733 -4.144 -15.635 1.00 96.38 290 ALA A C 1
ATOM 2231 O O . ALA A 1 290 ? 7.698 -4.681 -16.026 1.00 96.38 290 ALA A O 1
ATOM 2232 N N . LEU A 1 291 ? 9.202 -4.330 -14.396 1.00 95.56 291 LEU A N 1
ATOM 2233 C CA . LEU A 1 291 ? 8.505 -5.158 -13.407 1.00 95.56 291 LEU A CA 1
ATOM 2234 C C . LEU A 1 291 ? 7.099 -4.626 -13.089 1.00 95.56 291 LEU A C 1
ATOM 2236 O O . LEU A 1 291 ? 6.158 -5.408 -13.018 1.00 95.56 291 LEU A O 1
ATOM 2240 N N . LEU A 1 292 ? 6.934 -3.311 -12.935 1.00 93.50 292 LEU A N 1
ATOM 2241 C CA . LEU A 1 292 ? 5.638 -2.677 -12.662 1.00 93.50 292 LEU A CA 1
ATOM 2242 C C . LEU A 1 292 ? 4.667 -2.789 -13.850 1.00 93.50 292 LEU A C 1
ATOM 2244 O O . LEU A 1 292 ? 3.458 -2.896 -13.647 1.00 93.50 292 LEU A O 1
ATOM 2248 N N . SER A 1 293 ? 5.179 -2.855 -15.085 1.00 93.81 293 SER A N 1
ATOM 2249 C CA . SER A 1 293 ? 4.359 -3.133 -16.273 1.00 93.81 293 SER A CA 1
ATOM 2250 C C . SER A 1 293 ? 3.776 -4.556 -16.307 1.00 93.81 293 SER A C 1
ATOM 2252 O O . SER A 1 293 ? 2.814 -4.799 -17.032 1.00 93.81 293 SER A O 1
ATOM 2254 N N . CYS A 1 294 ? 4.278 -5.481 -15.475 1.00 93.06 294 CYS A N 1
ATOM 2255 C CA . CYS A 1 294 ? 3.695 -6.817 -15.314 1.00 93.06 294 CYS A CA 1
ATOM 2256 C C . CYS A 1 294 ? 2.350 -6.827 -14.561 1.00 93.06 294 CYS A C 1
ATOM 2258 O O . CYS A 1 294 ? 1.650 -7.840 -14.600 1.00 93.06 294 CYS A O 1
ATOM 2260 N N . TYR A 1 295 ? 2.001 -5.733 -13.874 1.00 91.06 295 TYR A N 1
ATOM 2261 C CA . TYR A 1 295 ? 0.890 -5.651 -12.919 1.00 91.06 295 TYR A CA 1
ATOM 2262 C C . TYR A 1 295 ? -0.101 -4.523 -13.261 1.00 91.06 295 TYR A C 1
ATOM 2264 O O . TYR A 1 295 ? -0.371 -3.679 -12.410 1.00 91.06 295 TYR A O 1
ATOM 2272 N N . PRO A 1 296 ? -0.642 -4.451 -14.494 1.00 89.12 296 PRO A N 1
ATOM 2273 C CA . PRO A 1 296 ? -1.452 -3.313 -14.938 1.00 89.12 296 PRO A CA 1
ATOM 2274 C C . PRO A 1 296 ? -2.745 -3.128 -14.127 1.00 89.12 296 PRO A C 1
ATOM 2276 O O . PRO A 1 296 ? -3.274 -2.024 -14.084 1.00 89.12 296 PRO A O 1
ATOM 2279 N N . GLU A 1 297 ? -3.246 -4.177 -13.466 1.00 85.94 297 GLU A N 1
ATOM 2280 C CA . GLU A 1 297 ? -4.467 -4.123 -12.651 1.00 85.94 297 GLU A CA 1
ATOM 2281 C C . GLU A 1 297 ? -4.205 -3.727 -11.183 1.00 85.94 297 GLU A C 1
ATOM 2283 O O . GLU A 1 297 ? -5.154 -3.615 -10.415 1.00 85.94 297 GLU A O 1
ATOM 2288 N N . ASP A 1 298 ? -2.940 -3.524 -10.787 1.00 83.56 298 ASP A N 1
ATOM 2289 C CA . ASP A 1 298 ? -2.542 -3.032 -9.453 1.00 83.56 298 ASP A CA 1
ATOM 2290 C C . ASP A 1 298 ? -2.141 -1.532 -9.472 1.00 83.56 298 ASP A C 1
ATOM 2292 O O . ASP A 1 298 ? -1.523 -1.033 -8.531 1.00 83.56 298 ASP A O 1
ATOM 2296 N N . TRP A 1 299 ? -2.454 -0.809 -10.556 1.00 85.12 299 TRP A N 1
ATOM 2297 C CA . TRP A 1 299 ? -2.259 0.647 -10.686 1.00 85.12 299 TRP A CA 1
ATOM 2298 C C . TRP A 1 299 ? -3.379 1.418 -9.951 1.00 85.12 299 TRP A C 1
ATOM 2300 O O . TRP A 1 299 ? -4.477 0.878 -9.806 1.00 85.12 299 TRP A O 1
ATOM 2310 N N . PRO A 1 300 ? -3.162 2.671 -9.489 1.00 87.44 300 PRO A N 1
ATOM 2311 C CA . PRO A 1 300 ? -2.089 3.612 -9.845 1.00 87.44 300 PRO A CA 1
ATOM 2312 C C . PRO A 1 300 ? -0.726 3.365 -9.178 1.00 87.44 300 PRO A C 1
ATOM 2314 O O . PRO A 1 300 ? -0.621 2.869 -8.059 1.00 87.44 300 PRO A O 1
ATOM 2317 N N . LEU A 1 301 ? 0.339 3.791 -9.863 1.00 89.00 301 LEU A N 1
ATOM 2318 C CA . LEU A 1 301 ? 1.722 3.702 -9.393 1.00 89.00 301 LEU A CA 1
ATOM 2319 C C . LEU A 1 301 ? 2.117 4.899 -8.507 1.00 89.00 301 LEU A C 1
ATOM 2321 O O . LEU A 1 301 ? 2.177 6.033 -8.978 1.00 89.00 301 LEU A O 1
ATOM 2325 N N . LEU A 1 302 ? 2.507 4.631 -7.256 1.00 91.50 302 LEU A N 1
ATOM 2326 C CA . LEU A 1 302 ? 3.180 5.597 -6.378 1.00 91.50 302 LEU A CA 1
ATOM 2327 C C . LEU A 1 302 ? 4.703 5.380 -6.383 1.00 91.50 302 LEU A C 1
ATOM 2329 O O . LEU A 1 302 ? 5.185 4.325 -5.975 1.00 91.50 302 LEU A O 1
ATOM 2333 N N . VAL A 1 303 ? 5.469 6.407 -6.766 1.00 93.69 303 VAL A N 1
ATOM 2334 C CA . VAL A 1 303 ? 6.940 6.416 -6.668 1.00 93.69 303 VAL A CA 1
ATOM 2335 C C . VAL A 1 303 ? 7.386 7.334 -5.530 1.00 93.69 303 VAL A C 1
ATOM 2337 O O . VAL A 1 303 ? 7.186 8.545 -5.581 1.00 93.69 303 VAL A O 1
ATOM 2340 N N . VAL A 1 304 ? 8.044 6.766 -4.517 1.00 93.62 304 VAL A N 1
ATOM 2341 C CA . VAL A 1 304 ? 8.685 7.525 -3.432 1.00 93.62 304 VAL A CA 1
ATOM 2342 C C . VAL A 1 304 ? 10.186 7.603 -3.704 1.00 93.62 304 VAL A C 1
ATOM 2344 O O . VAL A 1 304 ? 10.870 6.582 -3.731 1.00 93.62 304 VAL A O 1
ATOM 2347 N N . CYS A 1 305 ? 10.717 8.811 -3.905 1.00 93.81 305 CYS A N 1
ATOM 2348 C CA . CYS A 1 305 ? 12.133 9.028 -4.204 1.00 93.81 305 CYS A CA 1
ATOM 2349 C C . CYS A 1 305 ? 12.684 10.323 -3.568 1.00 93.81 305 CYS A C 1
ATOM 2351 O O . CYS A 1 305 ? 11.915 11.246 -3.281 1.00 93.81 305 CYS A O 1
ATOM 2353 N N . PRO A 1 306 ? 14.017 10.443 -3.393 1.00 93.62 306 PRO A N 1
ATOM 2354 C CA . PRO A 1 306 ? 14.669 11.704 -3.040 1.00 93.62 306 PRO A CA 1
ATOM 2355 C C . PRO A 1 306 ? 14.313 12.841 -4.009 1.00 93.62 306 PRO A C 1
ATOM 2357 O O . PRO A 1 306 ? 14.116 12.610 -5.204 1.00 93.62 306 PRO A O 1
ATOM 2360 N N . THR A 1 307 ? 14.290 14.079 -3.507 1.00 91.12 307 THR A N 1
ATOM 2361 C CA . THR A 1 307 ? 13.901 15.286 -4.264 1.00 91.12 307 THR A CA 1
ATOM 2362 C C . THR A 1 307 ? 14.635 15.439 -5.598 1.00 91.12 307 THR A C 1
ATOM 2364 O O . THR A 1 307 ? 14.015 15.801 -6.595 1.00 91.12 307 THR A O 1
ATOM 2367 N N . SER A 1 308 ? 15.928 15.108 -5.639 1.00 91.94 308 SER A N 1
ATOM 2368 C CA . SER A 1 308 ? 16.779 15.185 -6.833 1.00 91.94 308 SER A CA 1
ATOM 2369 C C . SER A 1 308 ? 16.434 14.177 -7.936 1.00 91.94 308 SER A C 1
ATOM 2371 O O . SER A 1 308 ? 16.840 14.381 -9.074 1.00 91.94 308 SER A O 1
ATOM 2373 N N . LEU A 1 309 ? 15.689 13.107 -7.632 1.00 93.94 309 LEU A N 1
ATOM 2374 C CA . LEU A 1 309 ? 15.343 12.053 -8.596 1.00 93.94 309 LEU A CA 1
ATOM 2375 C C . LEU A 1 309 ? 13.913 12.164 -9.145 1.00 93.94 309 LEU A C 1
ATOM 2377 O O . LEU A 1 309 ? 13.548 11.383 -10.020 1.00 93.94 309 LEU A O 1
ATOM 2381 N N . ARG A 1 310 ? 13.104 13.120 -8.665 1.00 93.06 310 ARG A N 1
ATOM 2382 C CA . ARG A 1 310 ? 11.684 13.270 -9.044 1.00 93.06 310 ARG A CA 1
ATOM 2383 C C . ARG A 1 310 ? 11.500 13.411 -10.561 1.00 93.06 310 ARG A C 1
ATOM 2385 O O . ARG A 1 310 ? 10.786 12.619 -11.170 1.00 93.06 310 ARG A O 1
ATOM 2392 N N . TYR A 1 311 ? 12.211 14.357 -11.176 1.00 93.56 311 TYR A N 1
ATOM 2393 C CA . TYR A 1 311 ? 12.188 14.570 -12.629 1.00 93.56 311 TYR A CA 1
ATOM 2394 C C . TYR A 1 311 ? 12.810 13.398 -13.407 1.00 93.56 311 TYR A C 1
ATOM 2396 O O . TYR A 1 311 ? 12.315 13.037 -14.470 1.00 93.56 311 TYR A O 1
ATOM 2404 N N . THR A 1 312 ? 13.838 12.740 -12.858 1.00 94.31 312 THR A N 1
ATOM 2405 C CA . THR A 1 312 ? 14.445 11.535 -13.451 1.00 94.31 312 THR A CA 1
ATOM 2406 C C . THR A 1 312 ? 13.438 10.387 -13.551 1.00 94.31 312 THR A C 1
ATOM 2408 O O . THR A 1 312 ? 13.369 9.716 -14.578 1.00 94.31 312 THR A O 1
ATOM 2411 N N . TRP A 1 313 ? 12.619 10.183 -12.513 1.00 95.81 313 TRP A N 1
ATOM 2412 C CA . TRP A 1 313 ? 11.522 9.213 -12.535 1.00 95.81 313 TRP A CA 1
ATOM 2413 C C . TRP A 1 313 ? 10.400 9.632 -13.489 1.00 95.81 313 TRP A C 1
ATOM 2415 O O . TRP A 1 313 ? 9.932 8.793 -14.252 1.00 95.81 313 TRP A O 1
ATOM 2425 N N . GLN A 1 314 ? 10.009 10.910 -13.505 1.00 94.56 314 GLN A N 1
ATOM 2426 C CA . GLN A 1 314 ? 8.996 11.442 -14.428 1.00 94.56 314 GLN A CA 1
ATOM 2427 C C . GLN A 1 314 ? 9.382 11.206 -15.901 1.00 94.56 314 GLN A C 1
ATOM 2429 O O . GLN A 1 314 ? 8.575 10.698 -16.681 1.00 94.56 314 GLN A O 1
ATOM 2434 N N . ALA A 1 315 ? 10.632 11.507 -16.267 1.00 94.69 315 ALA A N 1
ATOM 2435 C CA . ALA A 1 315 ? 11.168 11.259 -17.602 1.00 94.69 315 ALA A CA 1
ATOM 2436 C C . ALA A 1 315 ? 11.238 9.756 -17.922 1.00 94.69 315 ALA A C 1
ATOM 2438 O O . ALA A 1 315 ? 10.795 9.338 -18.990 1.00 94.69 315 ALA A O 1
ATOM 2439 N N . ALA A 1 316 ? 11.717 8.924 -16.989 1.00 95.50 316 ALA A N 1
ATOM 2440 C CA . ALA A 1 316 ? 11.792 7.478 -17.195 1.00 95.50 316 ALA A CA 1
ATOM 2441 C C . ALA A 1 316 ? 10.405 6.826 -17.374 1.00 95.50 316 ALA A C 1
ATOM 2443 O O . ALA A 1 316 ? 10.248 5.939 -18.211 1.00 95.50 316 ALA A O 1
ATOM 2444 N N . ILE A 1 317 ? 9.391 7.295 -16.638 1.00 95.12 317 ILE A N 1
ATOM 2445 C CA . ILE A 1 317 ? 7.982 6.898 -16.788 1.00 95.12 317 ILE A CA 1
ATOM 2446 C C . ILE A 1 317 ? 7.486 7.202 -18.209 1.00 95.12 317 ILE A C 1
ATOM 2448 O O . ILE A 1 317 ? 6.926 6.320 -18.860 1.00 95.12 317 ILE A O 1
ATOM 2452 N N . GLN A 1 318 ? 7.739 8.411 -18.718 1.00 93.56 318 GLN A N 1
ATOM 2453 C CA . GLN A 1 318 ? 7.325 8.810 -20.069 1.00 93.56 318 GLN A CA 1
ATOM 2454 C C . GLN A 1 318 ? 8.126 8.128 -21.189 1.00 93.56 318 GLN A C 1
ATOM 2456 O O . GLN A 1 318 ? 7.583 7.880 -22.262 1.00 93.56 318 GLN A O 1
ATOM 2461 N N . GLU A 1 319 ? 9.397 7.792 -20.970 1.00 93.69 319 GLU A N 1
ATOM 2462 C CA . GLU A 1 319 ? 10.233 7.150 -21.990 1.00 93.69 319 GLU A CA 1
ATOM 2463 C C . GLU A 1 319 ? 9.983 5.632 -22.088 1.00 93.69 319 GLU A C 1
ATOM 2465 O O . GLU A 1 319 ? 9.799 5.100 -23.189 1.00 93.69 319 GLU A O 1
ATOM 2470 N N . TRP A 1 320 ? 9.969 4.929 -20.949 1.00 94.75 320 TRP A N 1
ATOM 2471 C CA . TRP A 1 320 ? 10.080 3.465 -20.904 1.00 94.75 320 TRP A CA 1
ATOM 2472 C C . TRP A 1 320 ? 8.755 2.718 -20.765 1.00 94.75 320 TRP A C 1
ATOM 2474 O O . TRP A 1 320 ? 8.689 1.560 -21.178 1.00 94.75 320 TRP A O 1
ATOM 2484 N N . LEU A 1 321 ? 7.695 3.328 -20.221 1.00 93.06 321 LEU A N 1
ATOM 2485 C CA . LEU A 1 321 ? 6.402 2.643 -20.135 1.00 93.06 321 LEU A CA 1
ATOM 2486 C C . LEU A 1 321 ? 5.775 2.460 -21.528 1.00 93.06 321 LEU A C 1
ATOM 2488 O O . LEU A 1 321 ? 5.862 3.371 -22.365 1.00 93.06 321 LEU A O 1
ATOM 2492 N N . PRO A 1 322 ? 5.111 1.316 -21.789 1.00 89.81 322 PRO A N 1
ATOM 2493 C CA . PRO A 1 322 ? 4.373 1.111 -23.031 1.00 89.81 322 PRO A CA 1
ATOM 2494 C C . PRO A 1 322 ? 3.207 2.108 -23.142 1.00 89.81 322 PRO A C 1
ATOM 2496 O O . PRO A 1 322 ? 2.684 2.534 -22.112 1.00 89.81 322 PRO A O 1
ATOM 2499 N N . PRO A 1 323 ? 2.734 2.444 -24.359 1.00 88.62 323 PRO A 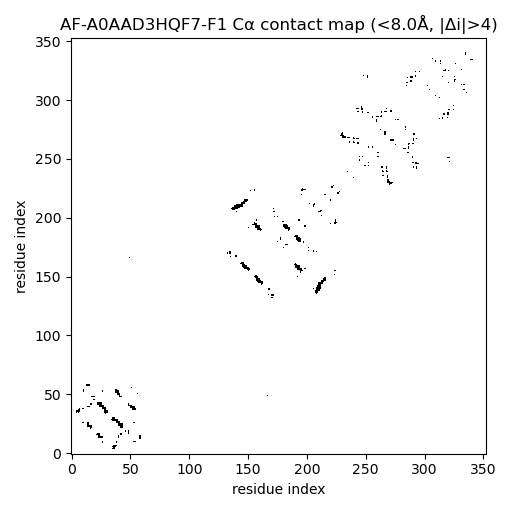N 1
ATOM 2500 C CA . PRO A 1 323 ? 1.643 3.408 -24.550 1.00 88.62 323 PRO A CA 1
ATOM 2501 C C . PRO A 1 323 ? 0.359 3.099 -23.763 1.00 88.62 323 PRO A C 1
ATOM 2503 O O . PRO A 1 323 ? -0.357 4.018 -23.394 1.00 88.62 323 PRO A O 1
ATOM 2506 N N . SER A 1 324 ? 0.091 1.825 -23.456 1.00 87.44 324 SER A N 1
ATOM 2507 C CA . SER A 1 324 ? -1.060 1.373 -22.660 1.00 87.44 324 SER A CA 1
ATOM 2508 C C . SER A 1 324 ? -0.954 1.629 -21.149 1.00 87.44 324 SER A C 1
ATOM 2510 O O . SER A 1 324 ? -1.942 1.448 -20.447 1.00 87.44 324 SER A O 1
ATOM 2512 N N . LEU A 1 325 ? 0.227 1.995 -20.636 1.00 89.44 325 LEU A N 1
ATOM 2513 C CA . LEU A 1 325 ? 0.479 2.313 -19.219 1.00 89.44 325 LEU A CA 1
ATOM 2514 C C . LEU A 1 325 ? 1.162 3.674 -19.025 1.00 89.44 325 LEU A C 1
ATOM 2516 O O . LEU A 1 325 ? 1.498 4.051 -17.906 1.00 89.44 325 LEU A O 1
ATOM 2520 N N . ARG A 1 326 ? 1.406 4.408 -20.112 1.00 90.69 326 ARG A N 1
ATOM 2521 C CA . ARG A 1 326 ? 2.031 5.726 -20.075 1.00 90.69 326 ARG A CA 1
ATOM 2522 C C . ARG A 1 326 ? 0.970 6.760 -19.676 1.00 90.69 326 ARG A C 1
ATOM 2524 O O . ARG A 1 326 ? 0.038 6.964 -20.452 1.00 90.69 326 ARG A O 1
ATOM 2531 N N . PRO A 1 327 ? 1.074 7.408 -18.502 1.00 90.44 327 PRO A N 1
ATOM 2532 C CA . PRO A 1 327 ? 0.089 8.403 -18.090 1.00 90.44 327 PRO A CA 1
ATOM 2533 C C . PRO A 1 327 ? 0.148 9.622 -19.018 1.00 90.44 327 PRO A C 1
ATOM 2535 O O . PRO A 1 327 ? 1.236 10.045 -19.422 1.00 90.44 327 PRO A O 1
ATOM 2538 N N . ALA A 1 328 ? -1.004 10.223 -19.323 1.00 87.88 328 ALA A N 1
ATOM 2539 C CA . ALA A 1 328 ? -1.013 11.560 -19.905 1.00 87.88 328 ALA A CA 1
ATOM 2540 C C . ALA A 1 328 ? -0.520 12.581 -18.863 1.00 87.88 328 ALA A C 1
ATOM 2542 O O . ALA A 1 328 ? -0.465 12.296 -17.667 1.00 87.88 328 ALA A O 1
ATOM 2543 N N . GLU A 1 329 ? -0.161 13.790 -19.294 1.00 81.88 329 GLU A N 1
ATOM 2544 C CA . GLU A 1 329 ? 0.433 14.803 -18.407 1.00 81.88 329 GLU A CA 1
ATOM 2545 C C . GLU A 1 329 ? -0.465 15.161 -17.208 1.00 81.88 329 GLU A C 1
ATOM 2547 O O . GLU A 1 329 ? 0.021 15.307 -16.089 1.00 81.88 329 GLU A O 1
ATOM 2552 N N . ARG A 1 330 ? -1.789 15.192 -17.414 1.00 81.44 330 ARG A N 1
ATOM 2553 C CA . ARG A 1 330 ? -2.797 15.401 -16.356 1.00 81.44 330 ARG A CA 1
ATOM 2554 C C . ARG A 1 330 ? -2.848 14.279 -15.304 1.00 81.44 330 ARG A C 1
ATOM 2556 O O . ARG A 1 330 ? -3.330 14.516 -14.202 1.00 81.44 330 ARG A O 1
ATOM 2563 N N . ASP A 1 331 ? -2.370 13.086 -15.658 1.00 85.06 331 ASP A N 1
ATOM 2564 C CA . ASP A 1 331 ? -2.439 11.857 -14.863 1.00 85.06 331 ASP A CA 1
ATOM 2565 C C . ASP A 1 331 ? -1.086 11.542 -14.174 1.00 85.06 331 ASP A C 1
ATOM 2567 O O . ASP A 1 331 ? -0.979 10.586 -13.405 1.00 85.06 331 ASP A O 1
ATOM 2571 N N . LEU A 1 332 ? -0.038 12.348 -14.425 1.00 88.31 332 LEU A N 1
ATOM 2572 C CA . LEU A 1 332 ? 1.323 12.168 -13.904 1.00 88.31 332 LEU A CA 1
ATOM 2573 C C . LEU A 1 332 ? 1.670 13.208 -12.823 1.00 88.31 332 LEU A C 1
ATOM 2575 O O . LEU A 1 332 ? 2.196 14.287 -13.093 1.00 88.31 332 LEU A O 1
ATOM 2579 N N . TRP A 1 333 ? 1.404 12.854 -11.568 1.00 88.06 333 TRP A N 1
ATOM 2580 C CA . TRP A 1 333 ? 1.451 13.777 -10.431 1.00 88.06 333 TRP A CA 1
ATOM 2581 C C . TRP A 1 333 ? 2.852 13.933 -9.826 1.00 88.06 333 TRP A C 1
ATOM 2583 O O . TRP A 1 333 ? 3.383 13.020 -9.190 1.00 88.06 333 TRP A O 1
ATOM 2593 N N . LEU A 1 334 ? 3.434 15.128 -9.956 1.00 88.69 334 LEU A N 1
ATOM 2594 C CA . LEU A 1 334 ? 4.721 15.475 -9.351 1.00 88.69 334 LEU A CA 1
ATOM 2595 C C . LEU A 1 334 ? 4.521 16.227 -8.023 1.00 88.69 334 LEU A C 1
ATOM 2597 O O . LEU A 1 334 ? 4.352 17.443 -8.006 1.00 88.69 334 LEU A O 1
ATOM 2601 N N . ILE A 1 335 ? 4.557 15.516 -6.893 1.00 87.81 335 ILE A N 1
ATOM 2602 C CA . ILE A 1 335 ? 4.422 16.140 -5.566 1.00 87.81 335 ILE A CA 1
ATOM 2603 C C . ILE A 1 335 ? 5.727 16.854 -5.189 1.00 87.81 335 ILE A C 1
ATOM 2605 O O . ILE A 1 335 ? 6.743 16.214 -4.894 1.00 87.81 335 ILE A O 1
ATOM 2609 N N . THR A 1 336 ? 5.709 18.190 -5.195 1.00 86.06 336 THR A N 1
ATOM 2610 C CA . THR A 1 336 ? 6.900 19.006 -4.918 1.00 86.06 336 THR A CA 1
ATOM 2611 C C . THR A 1 336 ? 6.961 19.474 -3.467 1.00 86.06 336 THR A C 1
ATOM 2613 O O . THR A 1 336 ? 8.020 19.357 -2.838 1.00 86.06 336 THR A O 1
ATOM 2616 N N . ALA A 1 337 ? 5.818 19.916 -2.935 1.00 83.19 337 ALA A N 1
ATOM 2617 C CA . ALA A 1 337 ? 5.615 20.443 -1.590 1.00 83.19 337 ALA A CA 1
ATOM 2618 C C . ALA A 1 337 ? 4.358 19.842 -0.930 1.00 83.19 337 ALA A C 1
ATOM 2620 O O . ALA A 1 337 ? 3.477 19.302 -1.595 1.00 83.19 337 ALA A O 1
ATOM 2621 N N . SER A 1 338 ? 4.226 19.988 0.392 1.00 76.94 338 SER A N 1
ATOM 2622 C CA . SER A 1 338 ? 3.059 19.501 1.153 1.00 76.94 338 SER A CA 1
ATOM 2623 C C . SER A 1 338 ? 1.727 20.141 0.734 1.00 76.94 338 SER A C 1
ATOM 2625 O O . SER A 1 338 ? 0.675 19.530 0.902 1.00 76.94 338 SER A O 1
ATOM 2627 N N . ALA A 1 339 ? 1.759 21.342 0.147 1.00 80.81 339 ALA A N 1
ATOM 2628 C CA . ALA A 1 339 ? 0.580 21.999 -0.414 1.00 80.81 339 ALA A CA 1
ATOM 2629 C C . ALA A 1 339 ? 0.022 21.288 -1.663 1.00 80.81 339 ALA A C 1
ATOM 2631 O O . ALA A 1 339 ? -1.171 21.396 -1.934 1.00 80.81 339 ALA A O 1
ATOM 2632 N N . ASP A 1 340 ? 0.845 20.535 -2.403 1.00 82.12 340 ASP A N 1
ATOM 2633 C CA . ASP A 1 340 ? 0.397 19.814 -3.604 1.00 82.12 340 ASP A CA 1
ATOM 2634 C C . ASP A 1 340 ? -0.512 18.626 -3.257 1.00 82.12 340 ASP A C 1
ATOM 2636 O O . ASP A 1 340 ? -1.368 18.253 -4.054 1.00 82.12 340 ASP A O 1
ATOM 2640 N N . TRP A 1 341 ? -0.391 18.083 -2.039 1.00 78.12 341 TRP A N 1
ATOM 2641 C CA . TRP A 1 341 ? -1.270 17.020 -1.545 1.00 78.12 341 TRP A CA 1
ATOM 2642 C C . TRP A 1 341 ? -2.733 17.469 -1.428 1.00 78.12 341 TRP A C 1
ATOM 2644 O O . TRP A 1 341 ? -3.637 16.680 -1.684 1.00 78.12 341 TRP A O 1
ATOM 2654 N N . LYS A 1 342 ? -2.979 18.744 -1.087 1.00 75.62 342 LYS A N 1
ATOM 2655 C CA . LYS A 1 342 ? -4.343 19.293 -1.013 1.00 75.62 342 LYS A CA 1
ATOM 2656 C C . LYS A 1 342 ? -4.999 19.340 -2.392 1.00 75.62 342 LYS A C 1
ATOM 2658 O O . LYS A 1 342 ? -6.065 18.769 -2.564 1.00 75.62 342 LYS A O 1
ATOM 2663 N N . LYS A 1 343 ? -4.281 19.875 -3.386 1.00 76.62 343 LYS A N 1
ATOM 2664 C CA . LYS A 1 343 ? -4.708 19.930 -4.798 1.00 76.62 343 LYS A CA 1
ATOM 2665 C C . LYS A 1 343 ? -5.035 18.548 -5.373 1.00 76.62 343 LYS A C 1
ATOM 2667 O O . LYS A 1 343 ? -5.881 18.433 -6.254 1.00 76.62 343 LYS A O 1
ATOM 2672 N N . LEU A 1 344 ? -4.324 17.512 -4.918 1.00 75.50 344 LEU A N 1
ATOM 2673 C CA . LEU A 1 344 ? -4.555 16.129 -5.336 1.00 75.50 344 LEU A CA 1
ATOM 2674 C C . LEU A 1 344 ? -5.799 15.529 -4.663 1.00 75.50 344 LEU A C 1
ATOM 2676 O O . LEU A 1 344 ? -6.535 14.810 -5.328 1.00 75.50 344 LEU A O 1
ATOM 2680 N N . ALA A 1 345 ? -6.066 15.852 -3.393 1.00 71.38 345 ALA A N 1
ATOM 2681 C CA . ALA A 1 345 ? -7.308 15.468 -2.719 1.00 71.38 345 ALA A CA 1
ATOM 2682 C C . ALA A 1 345 ? -8.532 16.186 -3.320 1.00 71.38 345 ALA A C 1
ATOM 2684 O O . ALA A 1 345 ? -9.482 15.525 -3.716 1.00 71.38 345 ALA A O 1
ATOM 2685 N N . GLU A 1 346 ? -8.457 17.511 -3.482 1.00 74.31 346 GLU A N 1
ATOM 2686 C CA . GLU A 1 346 ? -9.496 18.353 -4.100 1.00 74.31 346 GLU A CA 1
ATOM 2687 C C . GLU A 1 346 ? -9.912 17.798 -5.479 1.00 74.31 346 GLU A C 1
ATOM 2689 O O . GLU A 1 346 ? -11.082 17.518 -5.723 1.00 74.31 346 GLU A O 1
ATOM 2694 N N . ARG A 1 347 ? -8.939 17.503 -6.353 1.00 68.88 347 ARG A N 1
ATOM 2695 C CA . ARG A 1 347 ? -9.209 16.920 -7.680 1.00 68.88 347 ARG A CA 1
ATOM 2696 C C . ARG A 1 347 ? -9.655 15.454 -7.669 1.00 68.88 347 ARG A C 1
ATOM 2698 O O . ARG A 1 347 ? -10.208 15.000 -8.667 1.00 68.88 347 ARG A O 1
ATOM 2705 N N . ALA A 1 348 ? -9.391 14.704 -6.600 1.00 64.75 348 ALA A N 1
ATOM 2706 C CA . ALA A 1 348 ? -9.915 13.346 -6.446 1.00 64.75 348 ALA A CA 1
ATOM 2707 C C . ALA A 1 348 ? -11.395 13.358 -6.027 1.00 64.75 348 ALA A C 1
ATOM 2709 O O . ALA A 1 348 ? -12.128 12.438 -6.378 1.00 64.75 348 ALA A O 1
ATOM 2710 N N . GLU A 1 349 ? -11.838 14.408 -5.329 1.00 59.94 349 GLU A N 1
ATOM 2711 C CA . GLU A 1 349 ? -13.245 14.641 -4.988 1.00 59.94 349 GLU A CA 1
ATOM 2712 C C . GLU A 1 349 ? -14.032 15.174 -6.207 1.00 59.94 349 GLU A C 1
ATOM 2714 O O . GLU A 1 349 ? -15.110 14.659 -6.499 1.00 59.94 349 GLU A O 1
ATOM 2719 N N . ASP A 1 350 ? -13.457 16.094 -6.996 1.00 56.88 350 ASP A N 1
ATOM 2720 C CA . ASP A 1 350 ? -14.047 16.584 -8.262 1.00 56.88 350 ASP A CA 1
ATOM 2721 C C . ASP A 1 350 ? -14.151 15.505 -9.368 1.00 56.88 350 ASP A C 1
ATOM 2723 O O . ASP A 1 350 ? -14.916 15.654 -10.322 1.00 56.88 350 ASP A O 1
ATOM 2727 N N . GLY A 1 351 ? -13.356 14.431 -9.285 1.00 52.50 351 GLY A N 1
ATOM 2728 C CA . GLY A 1 351 ? -13.226 13.404 -10.328 1.00 52.50 351 GLY A CA 1
ATOM 2729 C C . GLY A 1 351 ? -14.251 12.261 -10.285 1.00 52.50 351 GLY A C 1
ATOM 2730 O O . GLY A 1 351 ? -14.129 11.320 -11.067 1.00 52.50 351 GLY A O 1
ATOM 2731 N N . GLY A 1 352 ? -15.220 12.295 -9.367 1.00 39.84 352 GLY A N 1
ATOM 2732 C CA . GLY A 1 352 ? -16.172 11.203 -9.117 1.00 39.84 352 GLY A CA 1
ATOM 2733 C C . GLY A 1 352 ? -17.384 11.156 -10.058 1.00 39.84 352 GLY A C 1
ATOM 2734 O O . GLY A 1 352 ? -18.511 11.248 -9.569 1.00 39.84 352 GLY A O 1
ATOM 2735 N N . GLY A 1 353 ? -17.165 11.020 -11.374 1.00 29.73 353 GLY A N 1
ATOM 2736 C CA . GLY A 1 353 ? -18.216 10.945 -12.410 1.00 29.73 353 GLY A CA 1
ATOM 2737 C C . GLY A 1 353 ? -18.056 9.779 -13.381 1.00 29.73 353 GLY A C 1
ATOM 2738 O O . GLY A 1 353 ? -16.973 9.693 -13.999 1.00 29.73 353 GLY A O 1
#

Radius of gyration: 35.15 Å; Cα contacts (8 Å, |Δi|>4): 349; chains: 1; bounding box: 68×90×96 Å

Foldseek 3Di:
DDDDPDADPWDDDFADADPVPRHGWDKDADDDPVRHRWIWTDHPVRPPGDTHTRVPDDDDPPDPDDPDDDDDDDDDDDDDDDDDDDDDDDDDDDDDDDDDDDDDDDDDDDDDDDDDDDDDDDDPDDPPPDDQDPQDDAQLQAPWEWEWAADDLPQLKIWTATPDDRVVCVVLVPVDDCVVFVWDADPVVRTIITHLLCVVVVVVSCVRSNHHYPYDPPVSSCCSNVVPQQADLPDDLVNLLVLLVVQQDPVLVVPQDPVLSSLLSVCSNRSNDDDDPDDPPNPVLSSSLSSVSSCQVPDDDDDDDPLVCLVVSVVSLQPRHDPVRRDDPVRRDRCNDPVSVVVVVVVVVVVPD

Secondary structure (DSSP, 8-state):
------PPPPP-SPPPBPTTT-PBPEEEE--SGGGTT-EEEE-TT--S---EEGGGPPPPS-------------------------------------------------------PPPPPPP---TT--PPPPPPPTTTTTTPEEEEEEEETTTTEEEEE-SS--HHHHHHHHTS-HHHHT-EEETTTTEEEEEGGGHHHHHHHHHHTT-EEEPPPHHHHHHHHHT-----TT--HHHHHHHHHHHS-HHHHHHS-HHHHHHHHHHHHTTT-----PPTTS-HHHHHHHHHHT-GGGPSPP----GGGHHHHHHHHHHHS-TTT---GGG-----STTHHHHHHHHHHHT--